Protein AF-I4C9H0-F1 (afdb_monomer_lite)

Secondary structure (DSSP, 8-state):
----PPPPHHHHHHHHHTT--HHHHHHHHT--HHHHHHHHHHHHHTTSS-HHHHHHH-HHHHHHHHHHHS--S--EEEEEEEEEEETTTTEEEEEEEEETTEEEEES----TT-EEEEEE-GGGTSSSPPEEEEEEEEEEEEE-SSS-EEEEEEEEEEE-HHHHHHHHHHHHHHHHHHHHTTS-SSTTHHHHHTT---TTHHHHTTSS--S------HHHHHHHHHHHHHHHHTTTT-

Organism: Desulfomonile tiedjei (strain ATCC 49306 / DSM 6799 / DCB-1) (NCBI:txid706587)

pLDDT: mean 83.96, std 19.9, range [36.16, 98.44]

Radius of gyration: 22.88 Å; chains: 1; bounding box: 61×40×61 Å

Foldseek 3Di:
DDDQDDDDLVVLLVCLVVLNEPVSSCVVRVDDPVRVVVSVVVCVVVVVDDLVSCCVRYPSSVVVVCVVVVCVWDKQADPDFFWKAFLVPRDIWTWGIDTLWKTKTKADDDDQQDWTWMWTPCCVVDVDHTFIFIWGWHDWDWDDDPDTIIITMTTTDDGDPVSSVVSVVVRVVSVVVVVPVPPDPDPPVVVCVVDDDDPVNVVVVVVPPPPDDDDDPVVVSVVVVVVVVVRVVVVVPD

Structure (mmCIF, N/CA/C/O backbone):
data_AF-I4C9H0-F1
#
_entry.id   AF-I4C9H0-F1
#
loop_
_atom_site.group_PDB
_atom_site.id
_atom_site.type_symbol
_atom_site.label_atom_id
_atom_site.label_alt_id
_atom_site.label_comp_id
_atom_site.label_asym_id
_atom_site.label_entity_id
_atom_site.label_seq_id
_atom_site.pdbx_PDB_ins_code
_atom_site.Cartn_x
_atom_site.Cartn_y
_atom_site.Cartn_z
_atom_site.occupancy
_atom_site.B_iso_or_equiv
_atom_site.auth_seq_id
_atom_site.auth_comp_id
_atom_site.auth_asym_id
_atom_site.auth_atom_id
_atom_site.pdbx_PDB_model_num
ATOM 1 N N . MET A 1 1 ? -1.393 23.046 25.437 1.00 49.72 1 MET A N 1
ATOM 2 C CA . MET A 1 1 ? -1.506 21.650 24.968 1.00 49.72 1 MET A CA 1
ATOM 3 C C . MET A 1 1 ? -2.791 21.105 25.547 1.00 49.72 1 MET A C 1
ATOM 5 O O . MET A 1 1 ? -2.855 20.965 26.761 1.00 49.72 1 MET A O 1
ATOM 9 N N . ASP A 1 2 ? -3.812 20.884 24.723 1.00 68.38 2 ASP A N 1
ATOM 10 C CA . ASP A 1 2 ? -5.099 20.384 25.213 1.00 68.38 2 ASP A CA 1
ATOM 11 C C . ASP A 1 2 ? -4.916 18.966 25.752 1.00 68.38 2 ASP A C 1
ATOM 13 O O . ASP A 1 2 ? -4.505 18.048 25.031 1.00 68.38 2 ASP A O 1
ATOM 17 N N . SER A 1 3 ? -5.158 18.796 27.049 1.00 75.38 3 SER A N 1
ATOM 18 C CA . SER A 1 3 ? -5.130 17.494 27.695 1.00 75.38 3 SER A CA 1
ATOM 19 C C . SER A 1 3 ? -6.248 16.644 27.096 1.00 75.38 3 SER A C 1
ATOM 21 O O . SER A 1 3 ? -7.435 16.930 27.241 1.00 75.38 3 SER A O 1
ATOM 23 N N . LYS A 1 4 ? -5.866 15.592 26.365 1.00 81.50 4 LYS A N 1
ATOM 24 C CA . LYS A 1 4 ? -6.823 14.623 25.825 1.00 81.50 4 LYS A CA 1
ATOM 25 C C . LYS A 1 4 ? -7.491 13.911 26.991 1.00 81.50 4 LYS A C 1
ATOM 27 O O . LYS A 1 4 ? -6.887 13.031 27.602 1.00 81.50 4 LYS A O 1
ATOM 32 N N . GLN A 1 5 ? -8.726 14.300 27.280 1.00 88.25 5 GLN A N 1
ATOM 33 C CA . GLN A 1 5 ? -9.542 13.638 28.285 1.00 88.25 5 GLN A CA 1
ATOM 34 C C . GLN A 1 5 ? -9.753 12.169 27.876 1.00 88.25 5 GLN A C 1
ATOM 36 O O . GLN A 1 5 ? -10.079 11.897 26.713 1.00 88.25 5 GLN A O 1
ATOM 41 N N . PRO A 1 6 ? -9.529 11.202 28.782 1.00 92.75 6 PRO A N 1
ATOM 42 C CA . PRO A 1 6 ? -9.792 9.802 28.493 1.00 92.75 6 PRO A CA 1
ATOM 43 C C . PRO A 1 6 ? -11.299 9.598 28.317 1.00 92.75 6 PRO A C 1
ATOM 45 O O . PRO A 1 6 ? -12.084 9.878 29.218 1.00 92.75 6 PRO A O 1
ATOM 48 N N . ILE A 1 7 ? -11.708 9.098 27.151 1.00 95.00 7 ILE A N 1
ATOM 49 C CA . ILE A 1 7 ? -13.115 8.804 26.867 1.00 95.00 7 ILE A CA 1
ATOM 50 C C . ILE A 1 7 ? -13.420 7.371 27.331 1.00 95.00 7 ILE A C 1
ATOM 52 O O . ILE A 1 7 ? -12.770 6.433 26.852 1.00 95.00 7 ILE A O 1
ATOM 56 N N . PRO A 1 8 ? -14.405 7.163 28.222 1.00 96.31 8 PRO A N 1
ATOM 57 C CA . PRO A 1 8 ? -14.815 5.827 28.639 1.00 96.31 8 PRO A CA 1
ATOM 58 C C . PRO A 1 8 ? -15.369 5.010 27.464 1.00 96.31 8 PRO A C 1
ATOM 60 O O . PRO A 1 8 ? -16.277 5.451 26.756 1.00 96.31 8 PRO A O 1
ATOM 63 N N . ALA A 1 9 ? -14.872 3.783 27.287 1.00 96.75 9 ALA A N 1
ATOM 64 C CA . ALA A 1 9 ? -15.258 2.909 26.174 1.00 96.75 9 ALA A CA 1
ATOM 65 C C . ALA A 1 9 ? -16.773 2.627 26.119 1.00 96.75 9 ALA A C 1
ATOM 67 O O . ALA A 1 9 ? -17.353 2.584 25.035 1.00 96.75 9 ALA A O 1
ATOM 68 N N . ASN A 1 10 ? -17.419 2.496 27.282 1.00 97.00 10 ASN A N 1
ATOM 69 C CA . ASN A 1 10 ? -18.850 2.198 27.388 1.00 97.00 10 ASN A CA 1
ATOM 70 C C . ASN A 1 10 ? -19.737 3.308 26.808 1.00 97.00 10 ASN A C 1
ATOM 72 O O . ASN A 1 10 ? -20.762 3.003 26.205 1.00 97.00 10 ASN A O 1
ATOM 76 N N . ILE A 1 11 ? -19.336 4.579 26.939 1.00 97.69 11 ILE A N 1
ATOM 77 C CA . ILE A 1 11 ? -20.106 5.714 26.407 1.00 97.69 11 ILE A CA 1
ATOM 78 C C . ILE A 1 11 ? -20.098 5.674 24.877 1.00 97.69 11 ILE A C 1
ATOM 80 O O . ILE A 1 11 ? -21.138 5.798 24.236 1.00 97.69 11 ILE A O 1
ATOM 84 N N . VAL A 1 12 ? -18.929 5.427 24.288 1.00 97.50 12 VAL A N 1
ATOM 85 C CA . VAL A 1 12 ? -18.778 5.322 22.830 1.00 97.50 12 VAL A CA 1
ATOM 86 C C . VAL A 1 12 ? -19.540 4.108 22.305 1.00 97.50 12 VAL A C 1
ATOM 88 O O . VAL A 1 12 ? -20.215 4.199 21.285 1.00 97.50 12 VAL A O 1
ATOM 91 N N . LEU A 1 13 ? -19.466 2.975 23.006 1.00 97.88 13 LEU A N 1
ATOM 92 C CA . LEU A 1 13 ? -20.191 1.767 22.622 1.00 97.88 13 LEU A CA 1
ATOM 93 C C . LEU A 1 13 ? -21.708 1.984 22.649 1.00 97.88 13 LEU A C 1
ATOM 95 O O . LEU A 1 13 ? -22.400 1.564 21.723 1.00 97.88 13 LEU A O 1
ATOM 99 N N . HIS A 1 14 ? -22.211 2.666 23.680 1.00 98.25 14 HIS A N 1
ATOM 100 C CA . HIS A 1 14 ? -23.612 3.062 23.760 1.00 98.25 14 HIS A CA 1
ATOM 101 C C . HIS A 1 14 ? -24.007 3.950 22.574 1.00 98.25 14 HIS A C 1
ATOM 103 O O . HIS A 1 14 ? -25.019 3.686 21.934 1.00 98.25 14 HIS A O 1
ATOM 109 N N . ASP A 1 15 ? -23.187 4.945 22.230 1.00 98.31 15 ASP A N 1
ATOM 110 C CA . ASP A 1 15 ? -23.438 5.829 21.087 1.00 98.31 15 ASP A CA 1
ATOM 111 C C . ASP A 1 15 ? -23.455 5.075 19.743 1.00 98.31 15 ASP A C 1
ATOM 113 O O . ASP A 1 15 ? -24.323 5.309 18.907 1.00 98.31 15 ASP A O 1
ATOM 117 N N . ILE A 1 16 ? -22.552 4.111 19.537 1.00 97.81 16 ILE A N 1
ATOM 118 C CA . ILE A 1 16 ? -22.563 3.263 18.331 1.00 97.81 16 ILE A CA 1
ATOM 119 C C . ILE A 1 16 ? -23.855 2.432 18.270 1.00 97.81 16 ILE A C 1
ATOM 121 O O . ILE A 1 16 ? -24.495 2.331 17.218 1.00 97.81 16 ILE A O 1
ATOM 125 N N . ARG A 1 17 ? -24.256 1.832 19.398 1.00 98.12 17 ARG A N 1
ATOM 126 C CA . ARG A 1 17 ? -25.434 0.953 19.481 1.00 98.12 17 ARG A CA 1
ATOM 127 C C . ARG A 1 17 ? -26.755 1.707 19.387 1.00 98.12 17 ARG A C 1
ATOM 129 O O . ARG A 1 17 ? -27.703 1.164 18.822 1.00 98.12 17 ARG A O 1
ATOM 136 N N . SER A 1 18 ? -26.799 2.955 19.848 1.00 97.75 18 SER A N 1
ATOM 137 C CA . SER A 1 18 ? -27.946 3.851 19.667 1.00 97.75 18 SER A CA 1
ATOM 138 C C . SER A 1 18 ? -28.092 4.361 18.227 1.00 97.75 18 SER A C 1
ATOM 140 O O . SER A 1 18 ? -29.091 4.995 17.902 1.00 97.75 18 SER A O 1
ATOM 142 N N . GLY A 1 19 ? -27.139 4.042 17.341 1.00 97.38 19 GLY A N 1
ATOM 143 C CA . GLY A 1 19 ? -27.182 4.401 15.925 1.00 97.38 19 GLY A CA 1
ATOM 144 C C . GLY A 1 19 ? -26.514 5.734 15.599 1.00 97.38 19 GLY A C 1
ATOM 145 O O . GLY A 1 19 ? -26.699 6.240 14.492 1.00 97.38 19 GLY A O 1
ATOM 146 N N . LEU A 1 20 ? -25.724 6.303 16.516 1.00 98.00 20 LEU A N 1
ATOM 147 C CA . LEU A 1 20 ? -24.956 7.508 16.229 1.00 98.00 20 LEU A CA 1
ATOM 148 C C . LEU A 1 20 ? -23.888 7.197 15.168 1.00 98.00 20 LEU A C 1
ATOM 150 O O . LEU A 1 20 ? -22.993 6.382 15.383 1.00 98.00 20 LEU A O 1
ATOM 154 N N . GLY A 1 21 ? -23.988 7.845 14.006 1.00 97.62 21 GLY A N 1
ATOM 155 C CA . GLY A 1 21 ? -23.033 7.661 12.912 1.00 97.62 21 GLY A CA 1
ATOM 156 C C . GLY A 1 21 ? -21.637 8.214 13.224 1.00 97.62 21 GLY A C 1
ATOM 157 O O . GLY A 1 21 ? -21.455 9.006 14.149 1.00 97.62 21 GLY A O 1
ATOM 158 N N . ASP A 1 22 ? -20.652 7.852 12.395 1.00 98.25 22 ASP A N 1
ATOM 159 C CA . ASP A 1 22 ? -19.233 8.210 12.570 1.00 98.25 22 ASP A CA 1
ATOM 160 C C . ASP A 1 22 ? -19.010 9.713 12.830 1.00 98.25 22 ASP A C 1
ATOM 162 O O . ASP A 1 22 ? -18.322 10.089 13.779 1.00 98.25 22 ASP A O 1
ATOM 166 N N . ASN A 1 23 ? -19.644 10.578 12.027 1.00 97.75 23 ASN A N 1
ATOM 167 C CA . ASN A 1 23 ? -19.544 12.035 12.169 1.00 97.75 23 ASN A CA 1
ATOM 168 C C . ASN A 1 23 ? -20.142 12.530 13.495 1.00 97.75 23 ASN A C 1
ATOM 170 O O . ASN A 1 23 ? -19.601 13.448 14.106 1.00 97.75 23 ASN A O 1
ATOM 174 N N . GLY A 1 24 ? -21.231 11.907 13.956 1.00 97.81 24 GLY A N 1
ATOM 175 C CA . GLY A 1 24 ? -21.870 12.234 15.230 1.00 97.81 24 GLY A CA 1
ATOM 176 C C . GLY A 1 24 ? -20.994 11.845 16.418 1.00 97.81 24 GLY A C 1
ATOM 177 O O . GLY A 1 24 ? -20.813 12.644 17.332 1.00 97.81 24 GLY A O 1
ATOM 178 N N . ILE A 1 25 ? -20.375 10.661 16.368 1.00 98.06 25 ILE A N 1
ATOM 179 C CA . ILE A 1 25 ? -19.403 10.216 17.378 1.00 98.06 25 ILE A CA 1
ATOM 180 C C . ILE A 1 25 ? -18.188 11.154 17.387 1.00 98.06 25 ILE A C 1
ATOM 182 O O . ILE A 1 25 ? -17.738 11.566 18.455 1.00 98.06 25 ILE A O 1
ATOM 186 N N . MET A 1 26 ? -17.671 11.529 16.213 1.00 97.44 26 MET A N 1
ATOM 187 C CA . MET A 1 26 ? -16.549 12.465 16.100 1.00 97.44 26 MET A CA 1
ATOM 188 C C . MET A 1 26 ? -16.868 13.832 16.700 1.00 97.44 26 MET A C 1
ATOM 190 O O . MET A 1 26 ? -16.087 14.327 17.508 1.00 97.44 26 MET A O 1
ATOM 194 N N . ALA A 1 27 ? -18.013 14.414 16.345 1.00 97.44 27 ALA A N 1
ATOM 195 C CA . ALA A 1 27 ? -18.433 15.713 16.855 1.00 97.44 27 ALA A CA 1
ATOM 196 C C . ALA A 1 27 ? -18.672 15.681 18.372 1.00 97.44 27 ALA A C 1
ATOM 198 O O . ALA A 1 27 ? -18.150 16.529 19.090 1.00 97.44 27 ALA A O 1
ATOM 199 N N . LYS A 1 28 ? -19.397 14.670 18.873 1.00 97.31 28 LYS A N 1
ATOM 200 C CA . LYS A 1 28 ? -19.748 14.540 20.296 1.00 97.31 28 LYS A CA 1
ATOM 201 C C . LYS A 1 28 ? -18.526 14.361 21.198 1.00 97.31 28 LYS A C 1
ATOM 203 O O . LYS A 1 28 ? -18.497 14.898 22.298 1.00 97.31 28 LYS A O 1
ATOM 208 N N . HIS A 1 29 ? -17.525 13.612 20.735 1.00 96.38 29 HIS A N 1
ATOM 209 C CA . HIS A 1 29 ? -16.340 13.262 21.527 1.00 96.38 29 HIS A CA 1
ATOM 210 C C . HIS A 1 29 ? -15.079 14.046 21.135 1.00 96.38 29 HIS A C 1
ATOM 212 O O . HIS A 1 29 ? -13.991 13.731 21.616 1.00 96.38 29 HIS A O 1
ATOM 218 N N . GLY A 1 30 ? -15.187 15.031 20.236 1.00 95.19 30 GLY A N 1
ATOM 219 C CA . GLY A 1 30 ? -14.041 15.812 19.751 1.00 95.19 30 GLY A CA 1
ATOM 220 C C . GLY A 1 30 ? -12.970 14.960 19.057 1.00 95.19 30 GLY A C 1
ATOM 221 O O . GLY A 1 30 ? -11.773 15.234 19.167 1.00 95.19 30 GLY A O 1
ATOM 222 N N . LEU A 1 31 ? -13.372 13.882 18.376 1.00 96.25 31 LEU A N 1
ATOM 223 C CA . LEU A 1 31 ? -12.445 12.940 17.754 1.00 96.25 31 LEU A CA 1
ATOM 224 C C . LEU A 1 31 ? -12.147 13.326 16.309 1.00 96.25 31 LEU A C 1
ATOM 226 O O . LEU A 1 31 ? -13.036 13.554 15.497 1.00 96.25 31 LEU A O 1
ATOM 230 N N . SER A 1 32 ? -10.869 13.259 15.949 1.00 95.44 32 SER A N 1
ATOM 231 C CA . SER A 1 32 ? -10.462 13.141 14.549 1.00 95.44 32 SER A CA 1
ATO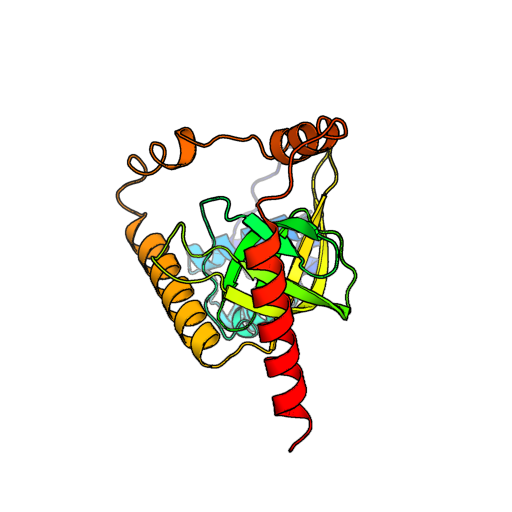M 232 C C . SER A 1 32 ? -10.842 11.765 13.981 1.00 95.44 32 SER A C 1
ATOM 234 O O . SER A 1 32 ? -10.959 10.782 14.720 1.00 95.44 32 SER A O 1
ATOM 236 N N . GLN A 1 33 ? -10.905 11.651 12.653 1.00 96.06 33 GLN A N 1
ATOM 237 C CA . GLN A 1 33 ? -11.130 10.368 11.978 1.00 96.06 33 GLN A CA 1
ATOM 238 C C . GLN A 1 33 ? -10.095 9.305 12.396 1.00 96.06 33 GLN A C 1
ATOM 240 O O . GLN A 1 33 ? -10.447 8.168 12.699 1.00 96.06 33 GLN A O 1
ATOM 245 N N . LYS A 1 34 ? -8.807 9.676 12.479 1.00 93.88 34 LYS A N 1
ATOM 246 C CA . LYS A 1 34 ? -7.727 8.751 12.875 1.00 93.88 34 LYS A CA 1
ATOM 247 C C . LYS A 1 34 ? -7.887 8.254 14.315 1.00 93.88 34 LYS A C 1
ATOM 249 O O . LYS A 1 34 ? -7.643 7.079 14.593 1.00 93.88 34 LYS A O 1
ATOM 254 N N . SER A 1 35 ? -8.288 9.134 15.236 1.00 94.75 35 SER A N 1
ATOM 255 C CA . SER A 1 35 ? -8.560 8.738 16.624 1.00 94.75 35 SER A CA 1
ATOM 256 C C . SER A 1 35 ? -9.791 7.844 16.733 1.00 94.75 35 SER A C 1
ATOM 258 O O . SER A 1 35 ? -9.744 6.892 17.506 1.00 94.75 35 SER A O 1
ATOM 260 N N . LEU A 1 36 ? -10.836 8.078 15.929 1.00 96.88 36 LEU A N 1
ATOM 261 C CA . LEU A 1 36 ? -12.003 7.193 15.874 1.00 96.88 36 LEU A CA 1
ATOM 262 C C . LEU A 1 36 ? -11.627 5.797 15.348 1.00 96.88 36 LEU A C 1
ATOM 264 O O . LEU A 1 36 ? -11.989 4.793 15.953 1.00 96.88 36 LEU A O 1
ATOM 268 N N . GLU A 1 37 ? -10.813 5.705 14.292 1.00 96.00 37 GLU A N 1
ATOM 269 C CA . GLU A 1 37 ? -10.318 4.409 13.805 1.00 96.00 37 GLU A CA 1
ATOM 270 C C . GLU A 1 37 ? -9.492 3.654 14.856 1.00 96.00 37 GLU A C 1
ATOM 272 O O . GLU A 1 37 ? -9.603 2.434 14.981 1.00 96.00 37 GLU A O 1
ATOM 277 N N . THR A 1 38 ? -8.659 4.376 15.609 1.00 95.06 38 THR A N 1
ATOM 278 C CA . THR A 1 38 ? -7.853 3.797 16.695 1.00 95.06 38 THR A CA 1
ATOM 279 C C . THR A 1 38 ? -8.752 3.312 17.833 1.00 95.06 38 THR A C 1
ATOM 281 O O . THR A 1 38 ? -8.524 2.251 18.408 1.00 95.06 38 THR A O 1
ATOM 284 N N . LEU A 1 39 ? -9.800 4.072 18.150 1.00 96.38 39 LEU A N 1
ATOM 285 C CA . LEU A 1 39 ? -10.796 3.708 19.149 1.00 96.38 39 LEU A CA 1
ATOM 286 C C . LEU A 1 39 ? -11.551 2.434 18.750 1.00 96.38 39 LEU A C 1
ATOM 288 O O . LEU A 1 39 ? -11.651 1.519 19.560 1.00 96.38 39 LEU A O 1
ATOM 292 N N . PHE A 1 40 ? -11.982 2.314 17.492 1.00 97.25 40 PHE A N 1
ATOM 293 C CA . PHE A 1 40 ? -12.583 1.085 16.966 1.00 97.25 40 PHE A CA 1
ATOM 294 C C . PHE A 1 40 ? -11.669 -0.133 17.116 1.00 97.25 40 PHE A C 1
ATOM 296 O O . PHE A 1 40 ? -12.119 -1.191 17.549 1.00 97.25 40 PHE A O 1
ATOM 303 N N . GLN A 1 41 ? -10.376 0.012 16.816 1.00 95.75 41 GLN A N 1
ATOM 304 C CA . GLN A 1 41 ? -9.402 -1.066 17.013 1.00 95.75 41 GLN A CA 1
ATOM 305 C C . GLN A 1 41 ? -9.300 -1.486 18.483 1.00 95.75 41 GLN A C 1
ATOM 307 O O . GLN A 1 41 ? -9.247 -2.680 18.768 1.00 95.75 41 GLN A O 1
ATOM 312 N N . LYS A 1 42 ? -9.321 -0.526 19.416 1.00 96.50 42 LYS A N 1
ATOM 313 C CA . LYS A 1 42 ? -9.315 -0.816 20.856 1.00 96.50 42 LYS A CA 1
ATOM 314 C C . LYS A 1 42 ? -10.584 -1.546 21.303 1.00 96.50 42 LYS A C 1
ATOM 316 O O . LYS A 1 42 ? -10.481 -2.500 22.066 1.00 96.50 42 LYS A O 1
ATOM 321 N N . LEU A 1 43 ? -11.757 -1.144 20.807 1.00 97.50 43 LEU A N 1
ATOM 322 C CA . LEU A 1 43 ? -13.027 -1.813 21.118 1.00 97.50 43 LEU A CA 1
ATOM 323 C C . LEU A 1 43 ? -13.055 -3.263 20.607 1.00 97.50 43 LEU A C 1
ATOM 325 O O . LEU A 1 43 ? -13.493 -4.152 21.334 1.00 97.50 43 LEU A O 1
ATOM 329 N N . LEU A 1 44 ? -12.548 -3.507 19.392 1.00 96.75 44 LEU A N 1
ATOM 330 C CA . LEU A 1 44 ? -12.409 -4.853 18.823 1.00 96.75 44 LEU A CA 1
ATOM 331 C C . LEU A 1 44 ? -11.420 -5.708 19.627 1.00 96.75 44 LEU A C 1
ATOM 333 O O . LEU A 1 44 ? -11.720 -6.854 19.950 1.00 96.75 44 LEU A O 1
ATOM 337 N N . ALA A 1 45 ? -10.262 -5.147 19.993 1.00 95.50 45 ALA A N 1
ATOM 338 C CA . ALA A 1 45 ? -9.251 -5.844 20.791 1.00 95.50 45 ALA A CA 1
ATOM 339 C C . ALA A 1 45 ? -9.779 -6.237 22.182 1.00 95.50 45 ALA A C 1
ATOM 341 O O . ALA A 1 45 ? -9.497 -7.333 22.662 1.00 95.50 45 ALA A O 1
ATOM 342 N N . ALA A 1 46 ? -10.593 -5.374 22.795 1.00 96.88 46 ALA A N 1
ATOM 343 C CA . ALA A 1 46 ? -11.281 -5.643 24.055 1.00 96.88 46 ALA A CA 1
ATOM 344 C C . ALA A 1 46 ? -12.536 -6.528 23.900 1.00 96.88 46 ALA A C 1
ATOM 346 O O . ALA A 1 46 ? -13.214 -6.791 24.889 1.00 96.88 46 ALA A O 1
ATOM 347 N N . LYS A 1 47 ? -12.866 -6.970 22.675 1.00 97.69 47 LYS A N 1
ATOM 348 C CA . LYS A 1 47 ? -14.065 -7.760 22.340 1.00 97.69 47 LYS A CA 1
ATOM 349 C C . LYS A 1 47 ? -15.386 -7.119 22.801 1.00 97.69 47 LYS A C 1
ATOM 351 O O . LYS A 1 47 ? -16.368 -7.819 23.023 1.00 97.69 47 LYS A O 1
ATOM 356 N N . LEU A 1 48 ? -15.427 -5.790 22.927 1.00 97.94 48 LEU A N 1
ATOM 357 C CA . LEU A 1 48 ? -16.633 -5.042 23.320 1.00 97.94 48 LEU A CA 1
ATOM 358 C C . LEU A 1 48 ? -17.618 -4.868 22.156 1.00 97.94 48 LEU A C 1
ATOM 360 O O . LEU A 1 48 ? -18.817 -4.681 22.369 1.00 97.94 48 LEU A O 1
ATOM 364 N N . ILE A 1 49 ? -17.096 -4.926 20.932 1.00 98.12 49 ILE A N 1
ATOM 365 C CA . ILE A 1 49 ? -17.838 -4.878 19.675 1.00 98.12 49 ILE A CA 1
ATOM 366 C C . ILE A 1 49 ? -17.271 -5.935 18.727 1.00 98.12 49 ILE A C 1
ATOM 368 O O . ILE A 1 49 ? -16.074 -6.227 18.769 1.00 98.12 49 ILE A O 1
ATOM 372 N N . THR A 1 50 ? -18.112 -6.514 17.873 1.00 97.75 50 THR A N 1
ATOM 373 C CA . THR A 1 50 ? -17.669 -7.472 16.851 1.00 97.75 50 THR A CA 1
ATOM 374 C C . THR A 1 50 ? -17.323 -6.764 15.540 1.00 97.75 50 THR A C 1
ATOM 376 O O . THR A 1 50 ? -17.777 -5.649 15.270 1.00 97.75 50 THR A O 1
ATOM 379 N N . HIS A 1 51 ? -16.533 -7.427 14.688 1.00 96.62 51 HIS A N 1
ATOM 380 C CA . HIS A 1 51 ? -16.246 -6.941 13.334 1.00 96.62 51 HIS A CA 1
ATOM 381 C C . HIS A 1 51 ? -17.530 -6.716 12.525 1.00 96.62 51 HIS A C 1
ATOM 383 O O . HIS A 1 51 ? -17.646 -5.713 11.828 1.00 96.62 51 HIS A O 1
ATOM 389 N N . GLU A 1 52 ? -18.494 -7.629 12.640 1.00 96.94 52 GLU A N 1
ATOM 390 C CA . GLU A 1 52 ? -19.753 -7.589 11.898 1.00 96.94 52 GLU A CA 1
ATOM 391 C C . GLU A 1 52 ? -20.664 -6.439 12.351 1.00 96.94 52 GLU A C 1
ATOM 393 O O . GLU A 1 52 ? -21.213 -5.715 11.517 1.00 96.94 52 GLU A O 1
ATOM 398 N N . GLU A 1 53 ? -20.799 -6.235 13.666 1.00 97.50 53 GLU A N 1
ATOM 399 C CA . GLU A 1 53 ? -21.564 -5.120 14.236 1.00 97.50 53 GLU A CA 1
ATOM 400 C C . GLU A 1 53 ? -20.979 -3.785 13.765 1.00 97.50 53 GLU A C 1
ATOM 402 O O . GLU A 1 53 ? -21.697 -2.932 13.240 1.00 97.50 53 GLU A O 1
ATOM 407 N N . LEU A 1 54 ? -19.658 -3.628 13.871 1.00 97.12 54 LEU A N 1
ATOM 408 C CA . LEU A 1 54 ? -18.990 -2.397 13.474 1.00 97.12 54 LEU A CA 1
ATOM 409 C C . LEU A 1 54 ? -19.024 -2.171 11.952 1.00 97.12 54 LEU A C 1
ATOM 411 O O . LEU A 1 54 ? -19.209 -1.037 11.513 1.00 97.12 54 LEU A O 1
ATOM 415 N N . TYR A 1 55 ? -18.910 -3.230 11.144 1.00 96.56 55 TYR A N 1
ATOM 416 C CA . TYR A 1 55 ? -19.040 -3.164 9.683 1.00 96.56 55 TYR A CA 1
ATOM 417 C C . TYR A 1 55 ? -20.422 -2.672 9.245 1.00 96.56 55 TYR A C 1
ATOM 419 O O . TYR A 1 55 ? -20.525 -1.872 8.316 1.00 96.56 55 TYR A O 1
ATOM 427 N N . ARG A 1 56 ? -21.488 -3.098 9.934 1.00 97.12 56 ARG A N 1
ATOM 428 C CA . ARG A 1 56 ? -22.856 -2.636 9.655 1.00 97.12 56 ARG A CA 1
ATOM 429 C C . ARG A 1 56 ? -23.105 -1.189 10.087 1.00 97.12 56 ARG A C 1
ATOM 431 O O . ARG A 1 56 ? -23.911 -0.510 9.461 1.00 97.12 56 ARG A O 1
ATOM 438 N N . ARG A 1 57 ? -22.448 -0.723 11.154 1.00 96.56 57 ARG A N 1
ATOM 439 C CA . ARG A 1 57 ? -22.746 0.569 11.802 1.00 96.56 57 ARG A CA 1
ATOM 440 C C . ARG A 1 57 ? -21.850 1.723 11.352 1.00 96.56 57 ARG A C 1
ATOM 442 O O . ARG A 1 57 ? -22.301 2.862 11.339 1.00 96.56 57 ARG A O 1
ATOM 449 N N . SER A 1 58 ? -20.596 1.447 11.000 1.00 97.06 58 SER A N 1
ATOM 450 C CA . SER A 1 58 ? -19.600 2.475 10.683 1.00 97.06 58 SER A CA 1
ATOM 451 C C . SER A 1 58 ? -19.214 2.447 9.207 1.00 97.06 58 SER A C 1
ATOM 453 O O . SER A 1 58 ? -18.622 1.489 8.707 1.00 97.06 58 SER A O 1
ATOM 455 N N . SER A 1 59 ? -19.488 3.552 8.516 1.00 95.44 59 SER A N 1
ATOM 456 C CA . SER A 1 59 ? -19.118 3.757 7.113 1.00 95.44 59 SER A CA 1
ATOM 457 C C . SER A 1 59 ? -17.600 3.817 6.924 1.00 95.44 59 SER A C 1
ATOM 459 O O . SER A 1 59 ? -17.061 3.270 5.957 1.00 95.44 59 SER A O 1
ATOM 461 N N . LEU A 1 60 ? -16.892 4.430 7.878 1.00 94.69 60 LEU A N 1
ATOM 462 C CA . LEU A 1 60 ? -15.436 4.507 7.893 1.00 94.69 60 LEU A CA 1
ATOM 463 C C . LEU A 1 60 ? -14.822 3.121 8.059 1.00 94.69 60 LEU A C 1
ATOM 465 O O . LEU A 1 60 ? -13.899 2.755 7.324 1.00 94.69 60 LEU A O 1
ATOM 469 N N . TYR A 1 61 ? -15.350 2.342 9.005 1.00 95.62 61 TYR A N 1
ATOM 470 C CA . TYR A 1 61 ? -14.881 0.988 9.242 1.00 95.62 61 TYR A CA 1
ATOM 471 C C . TYR A 1 61 ? -15.172 0.077 8.052 1.00 95.62 61 TYR A C 1
ATOM 473 O O . TYR A 1 61 ? -14.269 -0.621 7.593 1.00 95.62 61 TYR A O 1
ATOM 481 N N . LYS A 1 62 ? -16.386 0.151 7.492 1.00 95.12 62 LYS A N 1
ATOM 482 C CA . LYS A 1 62 ? -16.764 -0.553 6.265 1.00 95.12 62 LYS A CA 1
ATOM 483 C C . LYS A 1 62 ? -15.807 -0.231 5.125 1.00 95.12 62 LYS A C 1
ATOM 485 O O . LYS A 1 62 ? -15.171 -1.135 4.609 1.00 95.12 62 LYS A O 1
ATOM 490 N N . LYS A 1 63 ? -15.573 1.048 4.818 1.00 92.06 63 LYS A N 1
ATOM 491 C CA . LYS A 1 63 ? -14.623 1.469 3.772 1.00 92.06 63 LYS A CA 1
ATOM 492 C C . LYS A 1 63 ? -13.206 0.945 4.019 1.00 92.06 63 LYS A C 1
ATOM 494 O O . LYS A 1 63 ? -12.489 0.621 3.073 1.00 92.06 63 LYS A O 1
ATOM 499 N N . LYS A 1 64 ? -12.771 0.878 5.279 1.00 90.94 64 LYS A N 1
ATOM 500 C CA . LYS A 1 64 ? -11.475 0.300 5.657 1.00 90.94 64 LYS A CA 1
ATOM 501 C C . LYS A 1 64 ? -11.447 -1.211 5.442 1.00 90.94 64 LYS A C 1
ATOM 503 O O . LYS A 1 64 ? -10.471 -1.700 4.884 1.00 90.94 64 LYS A O 1
ATOM 508 N N . MET A 1 65 ? -12.491 -1.932 5.842 1.00 90.62 65 MET A N 1
ATOM 509 C CA . MET A 1 65 ? -12.603 -3.374 5.619 1.00 90.62 65 MET A CA 1
ATOM 510 C C . MET A 1 65 ? -12.747 -3.697 4.142 1.00 90.62 65 MET A C 1
ATOM 512 O O . MET A 1 65 ? -12.006 -4.535 3.660 1.00 90.62 65 MET A O 1
ATOM 516 N N . ASP A 1 66 ? -13.563 -2.970 3.389 1.00 87.50 66 ASP A N 1
ATOM 517 C CA . ASP A 1 66 ? -13.696 -3.127 1.943 1.00 87.50 66 ASP A CA 1
ATOM 518 C C . ASP A 1 66 ? -12.352 -2.909 1.252 1.00 87.50 66 ASP A C 1
ATOM 520 O O . ASP A 1 66 ? -12.038 -3.610 0.305 1.00 87.50 66 ASP A O 1
ATOM 524 N N . ARG A 1 67 ? -11.489 -2.015 1.752 1.00 83.94 67 ARG A N 1
ATOM 525 C CA . ARG A 1 67 ? -10.106 -1.861 1.257 1.00 83.94 67 ARG A CA 1
ATOM 526 C C . ARG A 1 67 ? -9.186 -3.020 1.622 1.00 83.94 67 ARG A C 1
ATOM 528 O O . ARG A 1 67 ? -8.203 -3.233 0.923 1.00 83.94 67 ARG A O 1
ATOM 535 N N . ILE A 1 68 ? -9.440 -3.707 2.729 1.00 81.62 68 ILE A N 1
ATOM 536 C CA . ILE A 1 68 ? -8.672 -4.886 3.142 1.00 81.62 68 ILE A CA 1
ATOM 537 C C . ILE A 1 68 ? -9.161 -6.111 2.371 1.00 81.62 68 ILE A C 1
ATOM 539 O O . ILE A 1 68 ? -8.343 -6.838 1.832 1.00 81.62 68 ILE A O 1
ATOM 543 N N . VAL A 1 69 ? -10.473 -6.292 2.249 1.00 81.19 69 VAL A N 1
ATOM 544 C CA . VAL A 1 69 ? -11.120 -7.397 1.536 1.00 81.19 69 VAL A CA 1
ATOM 545 C C . VAL A 1 69 ? -10.937 -7.264 0.025 1.00 81.19 69 VAL A C 1
ATOM 547 O O . VAL A 1 69 ? -10.631 -8.247 -0.638 1.00 81.19 69 VAL A O 1
ATOM 550 N N . SER A 1 70 ? -11.037 -6.052 -0.536 1.00 76.44 70 SER A N 1
ATOM 551 C CA . SER A 1 70 ? -10.751 -5.830 -1.966 1.00 76.44 70 SER A CA 1
ATOM 552 C C . SER A 1 70 ? -9.284 -6.074 -2.319 1.00 76.44 70 SER A C 1
ATOM 554 O O . SER A 1 70 ? -8.963 -6.279 -3.489 1.00 76.44 70 SER A O 1
ATOM 556 N N . ARG A 1 71 ? -8.381 -6.130 -1.329 1.00 77.62 71 ARG A N 1
ATOM 557 C CA . ARG A 1 71 ? -7.057 -6.726 -1.524 1.00 77.62 71 ARG A CA 1
ATOM 558 C C . ARG A 1 71 ? -7.210 -8.241 -1.457 1.00 77.62 71 ARG A C 1
ATOM 560 O O . ARG A 1 71 ? -6.895 -8.869 -0.457 1.00 77.62 71 ARG A O 1
ATOM 567 N N . SER A 1 72 ? -7.653 -8.821 -2.566 1.00 75.88 72 SER A N 1
ATOM 568 C CA . SER A 1 72 ? -7.770 -10.273 -2.741 1.00 75.88 72 SER A CA 1
ATOM 569 C C . SER A 1 72 ? -6.430 -11.015 -2.663 1.00 75.88 72 SER A C 1
ATOM 571 O O . SER A 1 72 ? -6.418 -12.237 -2.572 1.00 75.88 72 SER A O 1
ATOM 573 N N . HIS A 1 73 ? -5.305 -10.294 -2.691 1.00 83.06 73 HIS A N 1
ATOM 574 C CA . HIS A 1 73 ? -3.965 -10.869 -2.699 1.00 83.06 73 HIS A CA 1
ATOM 575 C C . HIS A 1 73 ? -3.165 -10.381 -1.493 1.00 83.06 73 HIS A C 1
ATOM 577 O O . HIS A 1 73 ? -3.114 -9.179 -1.203 1.00 83.06 73 HIS A O 1
ATOM 583 N N . LEU A 1 74 ? -2.511 -11.327 -0.817 1.00 88.25 74 LEU A N 1
ATOM 584 C CA . LEU A 1 74 ? -1.565 -11.036 0.252 1.00 88.25 74 LEU A CA 1
ATOM 585 C C . LEU A 1 74 ? -0.418 -10.185 -0.303 1.00 88.25 74 LEU A C 1
ATOM 587 O O . LEU A 1 74 ? 0.146 -10.478 -1.358 1.00 88.25 74 LEU A O 1
ATOM 591 N N . ARG A 1 75 ? -0.098 -9.105 0.410 1.00 93.19 75 ARG A N 1
ATOM 592 C CA . ARG A 1 75 ? 1.037 -8.235 0.100 1.00 93.19 75 ARG A CA 1
ATOM 593 C C . ARG A 1 75 ? 2.165 -8.533 1.063 1.00 93.19 75 ARG A C 1
ATOM 595 O O . ARG A 1 75 ? 1.962 -8.506 2.276 1.00 93.19 75 ARG A O 1
ATOM 602 N N . ALA A 1 76 ? 3.345 -8.760 0.514 1.00 94.44 76 ALA A N 1
ATOM 603 C CA . ALA A 1 76 ? 4.565 -8.804 1.284 1.00 94.44 76 ALA A CA 1
ATOM 604 C C . ALA A 1 76 ? 5.071 -7.372 1.497 1.00 94.44 76 ALA A C 1
ATOM 606 O O . ALA A 1 76 ? 5.476 -6.701 0.548 1.00 94.44 76 ALA A O 1
ATOM 607 N N . GLU A 1 77 ? 5.017 -6.893 2.740 1.00 93.56 77 GLU A N 1
ATOM 608 C CA . GLU A 1 77 ? 5.684 -5.649 3.136 1.00 93.56 77 GLU A CA 1
ATOM 609 C C . GLU A 1 77 ? 7.191 -5.907 3.209 1.00 93.56 77 GLU A C 1
ATOM 611 O O . GLU A 1 77 ? 7.644 -6.854 3.858 1.00 93.56 77 GLU A O 1
ATOM 616 N N . ILE A 1 78 ? 7.974 -5.076 2.528 1.00 92.25 78 ILE A N 1
ATOM 617 C CA . ILE A 1 78 ? 9.409 -5.297 2.384 1.00 92.25 78 ILE A CA 1
ATOM 618 C C . ILE A 1 78 ? 10.117 -4.456 3.446 1.00 92.25 78 ILE A C 1
ATOM 620 O O . ILE A 1 78 ? 10.115 -3.227 3.400 1.00 92.25 78 ILE A O 1
ATOM 624 N N . GLY A 1 79 ? 10.713 -5.131 4.431 1.00 86.75 79 GLY A N 1
ATOM 625 C CA . GLY A 1 79 ? 11.473 -4.478 5.504 1.00 86.75 79 GLY A CA 1
ATOM 626 C C . GLY A 1 79 ? 12.830 -3.919 5.061 1.00 86.75 79 GLY A C 1
ATOM 627 O O . GLY A 1 79 ? 13.434 -3.144 5.796 1.00 86.75 79 GLY A O 1
ATOM 628 N N . VAL A 1 80 ? 13.295 -4.299 3.869 1.00 87.25 80 VAL A N 1
ATOM 629 C CA . VAL A 1 80 ? 14.545 -3.845 3.247 1.00 87.25 80 VAL A CA 1
ATOM 630 C C . VAL A 1 80 ? 14.253 -3.008 2.003 1.00 87.25 80 VAL A C 1
ATOM 632 O O . VAL A 1 80 ? 13.233 -3.180 1.340 1.00 87.25 80 VAL A O 1
ATOM 635 N N . SER A 1 81 ? 15.143 -2.083 1.666 1.00 88.12 81 SER A N 1
ATOM 636 C CA . SER A 1 81 ? 15.004 -1.271 0.456 1.00 88.12 81 SER A CA 1
ATOM 637 C C . SER A 1 81 ? 15.385 -2.100 -0.771 1.00 88.12 81 SER A C 1
ATOM 639 O O . SER A 1 81 ? 16.565 -2.348 -0.991 1.00 88.12 81 SER A O 1
ATOM 641 N N . ILE A 1 82 ? 14.405 -2.524 -1.574 1.00 94.94 82 ILE A N 1
ATOM 642 C CA . ILE A 1 82 ? 14.672 -3.152 -2.877 1.00 94.94 82 ILE A CA 1
ATOM 643 C C . ILE A 1 82 ? 14.570 -2.065 -3.955 1.00 94.94 82 ILE A C 1
ATOM 645 O O . ILE A 1 82 ? 13.491 -1.476 -4.097 1.00 94.94 82 ILE A O 1
ATOM 649 N N . PRO A 1 83 ? 15.651 -1.766 -4.697 1.00 97.06 83 PRO A N 1
ATOM 650 C CA . PRO A 1 83 ? 15.592 -0.827 -5.802 1.00 97.06 83 PRO A CA 1
ATOM 651 C C . PRO A 1 83 ? 14.693 -1.380 -6.908 1.00 97.06 83 PRO A C 1
ATOM 653 O O . PRO A 1 83 ? 14.619 -2.586 -7.128 1.00 97.06 83 PRO A O 1
ATOM 656 N N . ILE A 1 84 ? 13.995 -0.491 -7.599 1.00 98.00 84 ILE A N 1
ATOM 657 C CA . ILE A 1 84 ? 13.177 -0.812 -8.766 1.00 98.00 84 ILE A CA 1
ATOM 658 C C . ILE A 1 84 ? 13.439 0.237 -9.835 1.00 98.00 84 ILE A C 1
ATOM 660 O O . ILE A 1 84 ? 13.491 1.428 -9.529 1.00 98.00 84 ILE A O 1
ATOM 664 N N . TYR A 1 85 ? 13.623 -0.202 -11.072 1.00 98.12 85 TYR A N 1
ATOM 665 C CA . TYR A 1 85 ? 13.957 0.672 -12.190 1.00 98.12 85 TYR A CA 1
ATOM 666 C C . TYR A 1 85 ? 12.733 0.836 -13.077 1.00 98.12 85 TYR A C 1
ATOM 668 O O . TYR A 1 85 ? 12.115 -0.156 -13.457 1.00 98.12 85 TYR A O 1
ATOM 676 N N . ASP A 1 86 ? 12.384 2.072 -13.413 1.00 98.25 86 ASP A N 1
ATOM 677 C CA . ASP A 1 86 ? 11.449 2.350 -14.498 1.00 98.25 86 ASP A CA 1
ATOM 678 C C . ASP A 1 86 ? 12.228 2.389 -15.813 1.00 98.25 86 ASP A C 1
ATOM 680 O O . ASP A 1 86 ? 12.998 3.315 -16.071 1.00 98.25 86 ASP A O 1
ATOM 684 N N . VAL A 1 87 ? 12.014 1.371 -16.644 1.00 97.25 87 VAL A N 1
ATOM 685 C CA . VAL A 1 87 ? 12.698 1.203 -17.931 1.00 97.25 87 VAL A CA 1
ATOM 686 C C . VAL A 1 87 ? 12.338 2.334 -18.898 1.00 97.25 87 VAL A C 1
ATOM 688 O O . VAL A 1 87 ? 13.154 2.702 -19.736 1.00 97.25 87 VAL A O 1
ATOM 691 N N . THR A 1 88 ? 11.143 2.921 -18.770 1.00 94.00 88 THR A N 1
ATOM 692 C CA . THR A 1 88 ? 10.659 3.953 -19.700 1.00 94.00 88 THR A CA 1
ATOM 693 C C . THR A 1 88 ? 11.353 5.296 -19.504 1.00 94.00 88 THR A C 1
ATOM 695 O O . THR A 1 88 ? 11.606 5.998 -20.479 1.00 94.00 88 THR A O 1
ATOM 698 N N . CYS A 1 89 ? 11.682 5.662 -18.260 1.00 94.25 89 CYS A N 1
ATOM 699 C CA . CYS A 1 89 ? 12.288 6.961 -17.949 1.00 94.25 89 CYS A CA 1
ATOM 700 C C . CYS A 1 89 ? 13.681 6.882 -17.310 1.00 94.25 89 CYS A C 1
ATOM 702 O O . CYS A 1 89 ? 14.243 7.918 -16.960 1.00 94.25 89 CYS A O 1
ATOM 704 N N . GLY A 1 90 ? 14.232 5.679 -17.126 1.00 96.31 90 GLY A N 1
ATOM 705 C CA . GLY A 1 90 ? 15.558 5.464 -16.541 1.00 96.31 90 GLY A CA 1
ATOM 706 C C . GLY A 1 90 ? 15.665 5.841 -15.060 1.00 96.31 90 GLY A C 1
ATOM 707 O O . GLY A 1 90 ? 16.769 5.964 -14.535 1.00 96.31 90 GLY A O 1
ATOM 708 N N . ARG A 1 91 ? 14.538 6.056 -14.368 1.00 97.44 91 ARG A N 1
ATOM 709 C CA . ARG A 1 91 ? 14.529 6.444 -12.951 1.00 97.44 91 ARG A CA 1
ATOM 710 C C . ARG A 1 91 ? 14.574 5.233 -12.035 1.00 97.44 91 ARG A C 1
ATOM 712 O O . ARG A 1 91 ? 14.022 4.177 -12.337 1.00 97.44 91 ARG A O 1
ATOM 719 N N . VAL A 1 92 ? 15.161 5.441 -10.862 1.00 97.88 92 VAL A N 1
ATOM 720 C CA . VAL A 1 92 ? 15.233 4.446 -9.792 1.00 97.88 92 VAL A CA 1
ATOM 721 C C . VAL A 1 92 ? 14.302 4.845 -8.655 1.00 97.88 92 VAL A C 1
ATOM 723 O O . VAL A 1 92 ? 14.253 6.001 -8.235 1.00 97.88 92 VAL A O 1
ATOM 726 N N . GLY A 1 93 ? 13.559 3.872 -8.147 1.00 97.81 93 GLY A N 1
ATOM 727 C CA . GLY A 1 93 ? 12.735 3.982 -6.955 1.00 97.81 93 GLY A CA 1
ATOM 728 C C . GLY A 1 93 ? 13.033 2.883 -5.955 1.00 97.81 93 GLY A C 1
ATOM 729 O O . GLY A 1 93 ? 13.915 2.050 -6.143 1.00 97.81 93 GLY A O 1
ATOM 730 N N . LEU A 1 94 ? 12.235 2.858 -4.894 1.00 97.50 94 LEU A N 1
ATOM 731 C CA . LEU A 1 94 ? 12.260 1.825 -3.870 1.00 97.50 94 LEU A CA 1
ATOM 732 C C . LEU A 1 94 ? 10.918 1.104 -3.824 1.00 97.50 94 LEU A C 1
ATOM 734 O O . LEU A 1 94 ? 9.876 1.727 -3.589 1.00 97.50 94 LEU A O 1
ATOM 738 N N . MET A 1 95 ? 10.949 -0.211 -3.992 1.00 97.50 95 MET A N 1
ATOM 739 C CA . MET A 1 95 ? 9.792 -1.072 -3.808 1.00 97.50 95 MET A CA 1
ATOM 740 C C . MET A 1 95 ? 9.516 -1.246 -2.310 1.00 97.50 95 MET A C 1
ATOM 742 O O . MET A 1 95 ? 10.394 -1.617 -1.534 1.00 97.50 95 MET A O 1
ATOM 746 N N . ARG A 1 96 ? 8.291 -0.927 -1.889 1.00 97.06 96 ARG A N 1
ATOM 747 C CA . ARG A 1 96 ? 7.856 -0.929 -0.481 1.00 97.06 96 ARG A CA 1
ATOM 748 C C . ARG A 1 96 ? 7.006 -2.142 -0.130 1.00 97.06 96 ARG A C 1
ATOM 750 O O . ARG A 1 96 ? 7.092 -2.641 0.984 1.00 97.06 96 ARG A O 1
ATOM 757 N N . ASP A 1 97 ? 6.162 -2.566 -1.060 1.00 96.56 97 ASP A N 1
ATOM 758 C CA . ASP A 1 97 ? 5.391 -3.802 -0.960 1.00 96.56 97 ASP A CA 1
ATOM 759 C C . ASP A 1 97 ? 5.175 -4.401 -2.349 1.00 96.56 97 ASP A C 1
ATOM 761 O O . ASP A 1 97 ? 5.246 -3.683 -3.354 1.00 96.56 97 ASP A O 1
ATOM 765 N N . ILE A 1 98 ? 4.928 -5.710 -2.388 1.00 97.19 98 ILE A N 1
ATOM 766 C CA . ILE A 1 98 ? 4.614 -6.448 -3.612 1.00 97.19 98 ILE A CA 1
ATOM 767 C C . ILE A 1 98 ? 3.597 -7.562 -3.343 1.00 97.19 98 ILE A C 1
ATOM 769 O O . ILE A 1 98 ? 3.521 -8.128 -2.254 1.00 97.19 98 ILE A O 1
ATOM 773 N N . SER A 1 99 ? 2.791 -7.859 -4.354 1.00 96.69 99 SER A N 1
ATOM 774 C CA . SER A 1 99 ? 1.877 -8.998 -4.459 1.00 96.69 99 SER A CA 1
ATOM 775 C C . SER A 1 99 ? 1.872 -9.488 -5.904 1.00 96.69 99 SER A C 1
ATOM 777 O O . SER A 1 99 ? 2.377 -8.804 -6.792 1.00 96.69 99 SER A O 1
ATOM 779 N N . GLU A 1 100 ? 1.207 -10.608 -6.175 1.00 95.94 100 GLU A N 1
ATOM 780 C CA . GLU A 1 100 ? 1.047 -11.116 -7.546 1.00 95.94 100 GLU A CA 1
ATOM 781 C C . GLU A 1 100 ? 0.290 -10.160 -8.491 1.00 95.94 100 GLU A C 1
ATOM 783 O O . GLU A 1 100 ? 0.365 -10.310 -9.708 1.00 95.94 100 GLU A O 1
ATOM 788 N N . LYS A 1 101 ? -0.454 -9.183 -7.953 1.00 96.44 101 LYS A N 1
ATOM 789 C CA . LYS A 1 101 ? -1.289 -8.254 -8.738 1.00 96.44 101 LYS A CA 1
ATOM 790 C C . LYS A 1 101 ? -0.843 -6.805 -8.690 1.00 96.44 101 LYS A C 1
ATOM 792 O O . LYS A 1 101 ? -1.439 -5.964 -9.352 1.00 9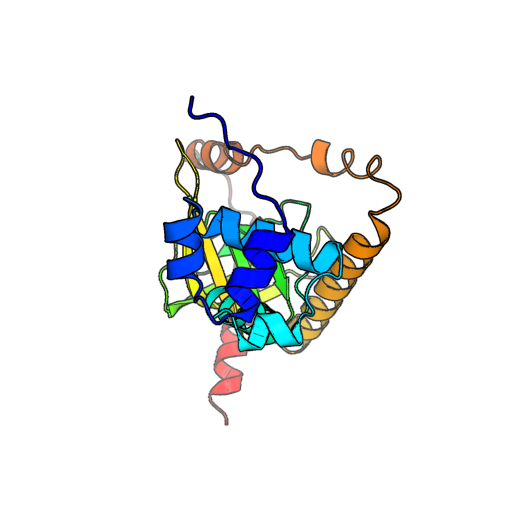6.44 101 LYS A O 1
ATOM 797 N N . GLY A 1 102 ? 0.154 -6.462 -7.892 1.00 97.19 102 GLY A N 1
ATOM 798 C CA . GLY A 1 102 ? 0.499 -5.061 -7.717 1.00 97.19 102 GLY A CA 1
ATOM 799 C C . GLY A 1 102 ? 1.655 -4.840 -6.774 1.00 97.19 102 GLY A C 1
ATOM 800 O O . GLY A 1 102 ? 2.000 -5.709 -5.975 1.00 97.19 102 GLY A O 1
ATOM 801 N N . LEU A 1 103 ? 2.206 -3.638 -6.852 1.00 97.88 103 LEU A N 1
ATOM 802 C CA . LEU A 1 103 ? 3.352 -3.203 -6.072 1.00 97.88 103 LEU A CA 1
ATOM 803 C C . LEU A 1 103 ? 3.195 -1.747 -5.627 1.00 97.88 103 LEU A C 1
ATOM 805 O O . LEU A 1 103 ? 2.406 -0.983 -6.189 1.00 97.88 103 LEU A O 1
ATOM 809 N N . ARG A 1 104 ? 3.950 -1.355 -4.602 1.00 97.75 104 ARG A N 1
ATOM 810 C CA . ARG A 1 104 ? 4.056 0.035 -4.144 1.00 97.75 104 ARG A CA 1
ATOM 811 C C . ARG A 1 104 ? 5.483 0.522 -4.319 1.00 97.75 104 ARG A C 1
ATOM 813 O O . ARG A 1 104 ? 6.405 -0.085 -3.781 1.00 97.75 104 ARG A O 1
ATOM 820 N N . VAL A 1 105 ? 5.647 1.649 -5.003 1.00 98.06 105 VAL A N 1
ATOM 821 C CA . VAL A 1 105 ? 6.948 2.243 -5.325 1.00 98.06 105 VAL A CA 1
ATOM 822 C C . VAL A 1 105 ? 7.046 3.636 -4.716 1.00 98.06 105 VAL A C 1
ATOM 824 O O . VAL A 1 105 ? 6.086 4.404 -4.733 1.00 98.06 105 VAL A O 1
ATOM 827 N N . ALA A 1 106 ? 8.206 3.965 -4.158 1.00 97.94 106 ALA A N 1
ATOM 828 C CA . ALA A 1 106 ? 8.554 5.304 -3.702 1.00 97.94 106 ALA A CA 1
ATOM 829 C C . ALA A 1 106 ? 9.694 5.876 -4.554 1.00 97.94 106 ALA A C 1
ATOM 831 O O . ALA A 1 106 ? 10.590 5.137 -4.944 1.00 97.94 106 ALA A O 1
ATOM 832 N N . GLY A 1 107 ? 9.688 7.184 -4.801 1.00 97.56 107 GLY A N 1
ATOM 833 C CA . GLY A 1 107 ? 10.783 7.890 -5.479 1.00 97.56 107 GLY A CA 1
ATOM 834 C C . GLY A 1 107 ? 10.657 8.000 -7.001 1.00 97.56 107 GLY A C 1
ATOM 835 O O . GLY A 1 107 ? 11.365 8.807 -7.587 1.00 97.56 107 GLY A O 1
ATOM 836 N N . ILE A 1 108 ? 9.715 7.288 -7.630 1.00 98.00 108 ILE A N 1
ATOM 837 C CA . ILE A 1 108 ? 9.409 7.433 -9.063 1.00 98.00 108 ILE A CA 1
ATOM 838 C C . ILE A 1 108 ? 8.146 8.291 -9.212 1.00 98.00 108 ILE A C 1
ATOM 840 O O . ILE A 1 108 ? 7.083 7.885 -8.728 1.00 98.00 108 ILE A O 1
ATOM 844 N N . PRO A 1 109 ? 8.235 9.487 -9.824 1.00 97.81 109 PRO A N 1
ATOM 845 C CA . PRO A 1 109 ? 7.064 10.292 -10.151 1.00 97.81 109 PRO A CA 1
ATOM 846 C C . PRO A 1 109 ? 6.156 9.567 -11.145 1.00 97.81 109 PRO A C 1
ATOM 848 O O . PRO A 1 109 ? 6.636 9.013 -12.129 1.00 97.81 109 PRO A O 1
ATOM 851 N N . ALA A 1 110 ? 4.857 9.587 -10.873 1.00 97.50 110 ALA A N 1
ATOM 852 C CA . ALA A 1 110 ? 3.818 9.006 -11.711 1.00 97.50 110 ALA A CA 1
ATOM 853 C C . ALA A 1 110 ? 2.502 9.753 -11.475 1.00 97.50 110 ALA A C 1
ATOM 855 O O . ALA A 1 110 ? 2.332 10.380 -10.419 1.00 97.50 110 ALA A O 1
ATOM 856 N N . GLU A 1 111 ? 1.580 9.628 -12.421 1.00 97.69 111 GLU A N 1
ATOM 857 C CA . GLU A 1 111 ? 0.188 10.063 -12.327 1.00 97.69 111 GLU A CA 1
ATOM 858 C C . GLU A 1 111 ? -0.764 8.865 -12.383 1.00 97.69 111 GLU A C 1
ATOM 860 O O . GLU A 1 111 ? -0.400 7.769 -12.800 1.00 97.69 111 GLU A O 1
ATOM 865 N N . LYS A 1 112 ? -2.003 9.037 -11.909 1.00 97.88 112 LYS A N 1
ATOM 866 C CA . LYS A 1 112 ? -2.993 7.954 -11.943 1.00 97.88 112 LYS A CA 1
ATOM 867 C C . LYS A 1 112 ? -3.351 7.641 -13.401 1.00 97.88 112 LYS A C 1
ATOM 869 O O . LYS A 1 112 ? -3.823 8.525 -14.102 1.00 97.88 112 LYS A O 1
ATOM 874 N N . GLY A 1 113 ? -3.223 6.378 -13.792 1.00 97.75 113 GLY A 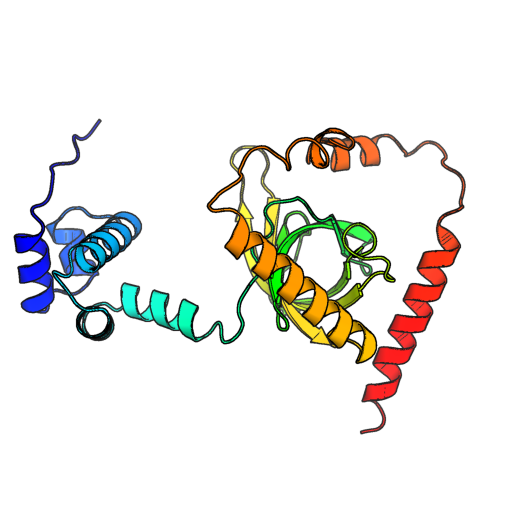N 1
ATOM 875 C CA . GLY A 1 113 ? -3.411 5.907 -15.165 1.00 97.75 113 GLY A CA 1
ATOM 876 C C . GLY A 1 113 ? -2.102 5.693 -15.925 1.00 97.75 113 GLY A C 1
ATOM 877 O O . GLY A 1 113 ? -2.128 5.007 -16.939 1.00 97.75 113 GLY A O 1
ATOM 878 N N . ASP A 1 114 ? -0.966 6.197 -15.423 1.00 98.19 114 ASP A N 1
ATOM 879 C CA . ASP A 1 114 ? 0.341 5.965 -16.047 1.00 98.19 114 ASP A CA 1
ATOM 880 C C . ASP A 1 114 ? 0.643 4.471 -16.146 1.00 98.19 114 ASP A C 1
ATOM 882 O O . ASP A 1 114 ? 0.651 3.770 -15.131 1.00 98.19 114 ASP A O 1
ATOM 886 N N . GLU A 1 115 ? 0.988 4.004 -17.339 1.00 98.38 115 GLU A N 1
ATOM 887 C CA . GLU A 1 115 ? 1.554 2.677 -17.539 1.00 98.38 115 GLU A CA 1
ATOM 888 C C . GLU A 1 115 ? 3.082 2.746 -17.510 1.00 98.38 115 GLU A C 1
ATOM 890 O O . GLU A 1 115 ? 3.693 3.616 -18.132 1.00 98.38 115 GLU A O 1
ATOM 895 N N . ARG A 1 116 ? 3.707 1.847 -16.746 1.00 97.94 116 ARG A N 1
ATOM 896 C CA . ARG A 1 116 ? 5.158 1.802 -16.543 1.00 97.94 116 ARG A CA 1
ATOM 897 C C . ARG A 1 116 ? 5.676 0.381 -16.680 1.00 97.94 116 ARG A C 1
ATOM 899 O O . ARG A 1 116 ? 5.061 -0.555 -16.167 1.00 97.94 116 ARG A O 1
ATOM 906 N N . THR A 1 117 ? 6.852 0.246 -17.282 1.00 98.31 117 THR A N 1
ATOM 907 C CA . THR A 1 117 ? 7.602 -1.013 -17.314 1.00 98.31 117 THR A CA 1
ATOM 908 C C . THR A 1 117 ? 8.667 -0.979 -16.234 1.00 98.31 117 THR A C 1
ATOM 910 O O . THR A 1 117 ? 9.611 -0.192 -16.305 1.00 98.31 117 THR A O 1
ATOM 913 N N . PHE A 1 118 ? 8.525 -1.842 -15.235 1.00 98.44 118 PHE A N 1
ATOM 914 C CA . PHE A 1 118 ? 9.473 -1.952 -14.140 1.00 98.44 118 PHE A CA 1
ATOM 915 C C . PHE A 1 118 ? 10.403 -3.146 -14.305 1.00 98.44 118 PHE A C 1
ATOM 917 O O . PHE A 1 118 ? 9.959 -4.251 -14.617 1.00 98.44 118 PHE A O 1
ATOM 924 N N . GLN A 1 119 ? 11.678 -2.926 -13.997 1.00 97.88 119 GLN A N 1
ATOM 925 C CA . GLN A 1 119 ? 12.677 -3.966 -13.798 1.00 97.88 119 GLN A CA 1
ATOM 926 C C . GLN A 1 119 ? 13.009 -4.074 -12.309 1.00 97.88 119 GLN A C 1
ATOM 928 O O . GLN A 1 119 ? 13.429 -3.104 -11.672 1.00 97.88 119 GLN A O 1
ATOM 933 N N . ILE A 1 120 ? 12.823 -5.266 -11.748 1.00 97.62 120 ILE A N 1
ATOM 934 C CA . ILE A 1 120 ? 13.075 -5.562 -10.339 1.00 97.62 120 ILE A CA 1
ATOM 935 C C . ILE A 1 120 ? 14.282 -6.512 -10.263 1.00 97.62 120 ILE A C 1
ATOM 937 O O . ILE A 1 120 ? 14.181 -7.662 -10.704 1.00 97.62 120 ILE A O 1
ATOM 941 N N . PRO A 1 121 ? 15.428 -6.076 -9.712 1.00 96.19 121 PRO A N 1
ATOM 942 C CA . PRO A 1 121 ? 16.614 -6.909 -9.553 1.00 96.19 121 PRO A CA 1
ATOM 943 C C . PRO A 1 121 ? 16.401 -7.922 -8.422 1.00 96.19 121 PRO A C 1
ATOM 945 O O . PRO A 1 121 ? 16.730 -7.683 -7.260 1.00 96.19 121 PRO A O 1
ATOM 948 N N . VAL A 1 122 ? 15.846 -9.083 -8.758 1.00 94.75 122 VAL A N 1
ATOM 949 C CA . VAL A 1 122 ? 15.641 -10.167 -7.785 1.00 94.75 122 VAL A CA 1
ATOM 950 C C . VAL A 1 122 ? 16.915 -10.961 -7.494 1.00 94.75 122 VAL A C 1
ATOM 952 O O . VAL A 1 122 ? 16.934 -11.693 -6.510 1.00 94.75 122 VAL A O 1
ATOM 955 N N . GLY A 1 123 ? 17.984 -10.743 -8.274 1.00 92.06 123 GLY A N 1
ATOM 956 C CA . GLY A 1 123 ? 19.321 -11.334 -8.112 1.00 92.06 123 GLY A CA 1
ATOM 957 C C . GLY A 1 123 ? 19.883 -11.262 -6.687 1.00 92.06 123 GLY A C 1
ATOM 958 O O . GLY A 1 123 ? 20.561 -12.171 -6.222 1.00 92.06 123 GLY A O 1
ATOM 959 N N . MET A 1 124 ? 19.552 -10.188 -5.962 1.00 86.94 124 MET A N 1
ATOM 960 C CA . MET A 1 124 ? 19.993 -9.980 -4.576 1.00 86.94 124 MET A CA 1
ATOM 961 C C . MET A 1 124 ? 19.265 -10.870 -3.559 1.00 86.94 124 MET A C 1
ATOM 963 O O . MET A 1 124 ? 19.710 -11.016 -2.424 1.00 86.94 124 MET A O 1
ATOM 967 N N . LEU A 1 125 ? 18.114 -11.427 -3.935 1.00 87.44 125 LEU A N 1
ATOM 968 C CA . LEU A 1 125 ? 17.296 -12.294 -3.087 1.00 87.44 125 LEU A CA 1
ATOM 969 C C . LEU A 1 125 ? 17.331 -13.749 -3.554 1.00 87.44 125 LEU A C 1
ATOM 971 O O . LEU A 1 125 ? 17.163 -14.654 -2.740 1.00 87.44 125 LEU A O 1
ATOM 975 N N . MET A 1 126 ? 17.501 -13.962 -4.858 1.00 90.94 126 MET A N 1
ATOM 976 C CA . MET A 1 126 ? 17.420 -15.249 -5.537 1.00 90.94 126 MET A CA 1
ATOM 977 C C . MET A 1 126 ? 18.382 -15.228 -6.728 1.00 90.94 126 MET A C 1
ATOM 979 O O . MET A 1 126 ? 18.493 -14.203 -7.388 1.00 90.94 126 MET A O 1
ATOM 983 N N . GLN A 1 127 ? 19.035 -16.344 -7.056 1.00 92.62 127 GLN A N 1
ATOM 984 C CA . GLN A 1 127 ? 19.869 -16.451 -8.263 1.00 92.62 127 GLN A CA 1
ATOM 985 C C . GLN A 1 127 ? 18.983 -16.536 -9.517 1.00 92.62 127 GLN A C 1
ATOM 987 O O . GLN A 1 127 ? 18.752 -17.614 -10.060 1.00 92.62 127 GLN A O 1
ATOM 992 N N . ALA A 1 128 ? 18.416 -15.404 -9.925 1.00 94.12 128 ALA A N 1
ATOM 993 C CA . ALA A 1 128 ? 17.491 -15.302 -11.042 1.00 94.12 128 ALA A CA 1
ATOM 994 C C . ALA A 1 128 ? 17.670 -13.983 -11.800 1.00 94.12 128 ALA A C 1
ATOM 996 O O . ALA A 1 128 ? 18.119 -12.977 -11.239 1.00 94.12 128 ALA A O 1
ATOM 997 N N . ASP A 1 129 ? 17.269 -14.000 -13.070 1.00 95.50 129 ASP A N 1
ATOM 998 C CA . ASP A 1 129 ? 17.235 -12.810 -13.912 1.00 95.50 129 ASP A CA 1
ATOM 999 C C . ASP A 1 129 ? 16.299 -11.735 -13.338 1.00 95.50 129 ASP A C 1
ATOM 1001 O O . ASP A 1 129 ? 15.331 -12.058 -12.640 1.00 95.50 129 ASP A O 1
ATOM 1005 N N . PRO A 1 130 ? 16.535 -10.449 -13.656 1.00 96.44 130 PRO A N 1
ATOM 1006 C CA . PRO A 1 130 ? 15.629 -9.379 -13.272 1.00 96.44 130 PRO A CA 1
ATOM 1007 C C . PRO A 1 130 ? 14.197 -9.636 -13.748 1.00 96.44 130 PRO A C 1
ATOM 1009 O O . PRO A 1 130 ? 13.954 -10.003 -14.899 1.00 96.44 130 PRO A O 1
ATOM 1012 N N . LEU A 1 131 ? 13.248 -9.384 -12.852 1.00 97.25 131 LEU A N 1
ATOM 1013 C CA . LEU A 1 131 ? 11.825 -9.519 -13.115 1.00 97.25 131 LEU A CA 1
ATOM 1014 C C . LEU A 1 131 ? 11.324 -8.281 -13.871 1.00 97.25 131 LEU A C 1
ATOM 1016 O O . LEU A 1 131 ? 11.503 -7.163 -13.387 1.00 97.25 131 LEU A O 1
ATOM 1020 N N . LEU A 1 132 ? 10.672 -8.478 -15.020 1.00 97.69 132 LEU A N 1
ATOM 1021 C CA . LEU A 1 132 ? 10.043 -7.409 -15.801 1.00 97.69 132 LEU A CA 1
ATOM 1022 C C . LEU A 1 132 ? 8.518 -7.452 -15.649 1.00 97.69 132 LEU A C 1
ATOM 1024 O O . LEU A 1 132 ? 7.898 -8.501 -15.835 1.00 97.69 132 LEU A O 1
ATOM 1028 N N . VAL A 1 133 ? 7.907 -6.313 -15.318 1.00 98.06 133 VAL A N 1
ATOM 1029 C CA . VAL A 1 133 ? 6.445 -6.173 -15.201 1.00 98.06 133 VAL A CA 1
ATOM 1030 C C . VAL A 1 133 ? 5.966 -4.866 -15.820 1.00 98.06 133 VAL A C 1
ATOM 1032 O O . VAL A 1 133 ? 6.588 -3.826 -15.619 1.00 98.06 133 VAL A O 1
ATOM 1035 N N . ILE A 1 134 ? 4.836 -4.905 -16.524 1.00 98.38 134 ILE A N 1
ATOM 1036 C CA . ILE A 1 134 ? 4.115 -3.704 -16.964 1.00 98.38 134 ILE A CA 1
ATOM 1037 C C . ILE A 1 134 ? 2.979 -3.464 -15.980 1.00 98.38 134 ILE A C 1
ATOM 1039 O O . ILE A 1 134 ? 2.200 -4.378 -15.681 1.00 98.38 134 ILE A O 1
ATOM 1043 N N . ALA A 1 135 ? 2.893 -2.255 -15.439 1.00 98.38 135 ALA A N 1
ATOM 1044 C CA . ALA A 1 135 ? 1.940 -1.936 -14.395 1.00 98.38 135 ALA A CA 1
ATOM 1045 C C . ALA A 1 135 ? 1.330 -0.538 -14.557 1.00 98.38 135 ALA A C 1
ATOM 1047 O O . ALA A 1 135 ? 2.014 0.418 -14.911 1.00 98.38 135 ALA A O 1
ATOM 1048 N N . GLU A 1 136 ? 0.041 -0.421 -14.241 1.00 98.19 136 GLU A N 1
ATOM 1049 C CA . GLU A 1 136 ? -0.738 0.818 -14.321 1.00 98.19 136 GLU A CA 1
ATOM 1050 C C . GLU A 1 136 ? -0.823 1.482 -12.939 1.00 98.19 136 GLU A C 1
ATOM 1052 O O . GLU A 1 136 ? -1.171 0.842 -11.939 1.00 98.19 136 GLU A O 1
ATOM 1057 N N . CYS A 1 137 ? -0.538 2.777 -12.856 1.00 98.31 137 CYS A N 1
ATOM 1058 C CA . CYS A 1 137 ? -0.609 3.539 -11.620 1.00 98.31 137 CYS A CA 1
ATOM 1059 C C . CYS A 1 137 ? -2.065 3.728 -11.170 1.00 98.31 137 CYS A C 1
ATOM 1061 O O . CYS A 1 137 ? -2.875 4.380 -11.827 1.00 98.31 137 CYS A O 1
ATOM 1063 N N . ARG A 1 138 ? -2.417 3.203 -9.994 1.00 97.06 138 ARG A N 1
ATOM 1064 C CA . ARG A 1 138 ? -3.774 3.295 -9.430 1.00 97.06 138 ARG A CA 1
ATOM 1065 C C . ARG A 1 138 ? -3.975 4.486 -8.510 1.00 97.06 138 ARG A C 1
ATOM 1067 O O . ARG A 1 138 ? -5.098 4.980 -8.376 1.00 97.06 138 ARG A O 1
ATOM 1074 N N . TRP A 1 139 ? -2.916 4.925 -7.844 1.00 97.00 139 TRP A N 1
ATOM 1075 C CA . TRP A 1 139 ? -2.948 6.064 -6.936 1.00 97.00 139 TRP A CA 1
ATOM 1076 C C . TRP A 1 139 ? -1.543 6.602 -6.703 1.00 97.00 139 TRP A C 1
ATOM 1078 O O . TRP A 1 139 ? -0.561 5.865 -6.767 1.00 97.00 139 TRP A O 1
ATOM 1088 N N . VAL A 1 140 ? -1.481 7.882 -6.344 1.00 98.06 140 VAL A N 1
ATOM 1089 C CA . VAL A 1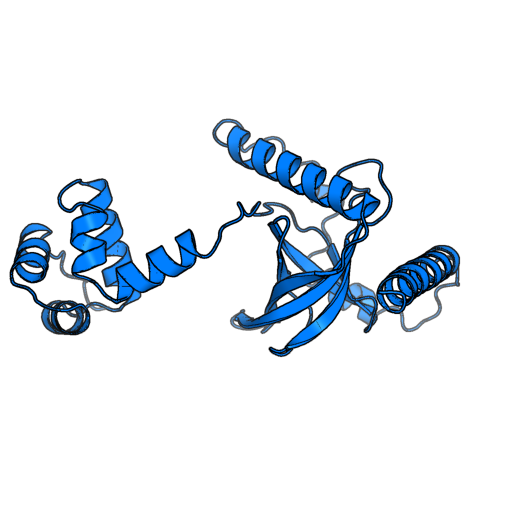 140 ? -0.248 8.602 -6.026 1.00 98.06 140 VAL A CA 1
ATOM 1090 C C . VAL A 1 140 ? -0.463 9.378 -4.733 1.00 98.06 140 VAL A C 1
ATOM 1092 O O . VAL A 1 140 ? -1.561 9.844 -4.429 1.00 98.06 140 VAL A O 1
ATOM 1095 N N . THR A 1 141 ? 0.569 9.487 -3.910 1.00 97.19 141 THR A N 1
ATOM 1096 C CA . THR A 1 141 ? 0.579 10.320 -2.709 1.00 97.19 141 THR A CA 1
ATOM 1097 C C . THR A 1 141 ? 1.961 10.917 -2.525 1.00 97.19 141 THR A C 1
ATOM 1099 O O . THR A 1 141 ? 2.960 10.210 -2.612 1.00 97.19 141 THR A O 1
ATOM 1102 N N . ILE A 1 142 ? 2.022 12.205 -2.200 1.00 97.50 142 ILE A N 1
ATOM 1103 C CA . ILE A 1 142 ? 3.276 12.879 -1.865 1.00 97.50 142 ILE A CA 1
ATOM 1104 C C . ILE A 1 142 ? 3.541 12.713 -0.363 1.00 97.50 142 ILE A C 1
ATOM 1106 O O . ILE A 1 142 ? 2.654 12.929 0.470 1.00 97.50 142 ILE A O 1
ATOM 1110 N N . LYS A 1 143 ? 4.751 12.282 -0.006 1.00 96.25 143 LYS A N 1
ATOM 1111 C CA . LYS A 1 143 ? 5.210 12.065 1.375 1.00 96.25 143 LYS A CA 1
ATOM 1112 C C . LYS A 1 143 ? 6.460 12.893 1.661 1.00 96.25 143 LYS A C 1
ATOM 1114 O O . LYS A 1 143 ? 7.114 13.342 0.735 1.00 96.25 143 LYS A O 1
ATOM 1119 N N . GLY A 1 144 ? 6.790 13.051 2.944 1.00 95.88 144 GLY A N 1
ATOM 1120 C CA . GLY A 1 144 ? 7.939 13.835 3.413 1.00 95.88 144 GLY A CA 1
ATOM 1121 C C . GLY A 1 144 ? 7.561 15.255 3.847 1.00 95.88 144 GLY A C 1
ATOM 1122 O O . GLY A 1 144 ? 6.595 15.825 3.343 1.00 95.88 144 GLY A O 1
ATOM 1123 N N . LYS A 1 145 ? 8.285 15.791 4.842 1.00 94.50 145 LYS A N 1
ATOM 1124 C CA . LYS A 1 145 ? 8.099 17.163 5.351 1.00 94.50 145 LYS A CA 1
ATOM 1125 C C . LYS A 1 145 ? 8.968 18.150 4.572 1.00 94.50 145 LYS A C 1
ATOM 1127 O O . LYS A 1 145 ? 8.433 19.024 3.904 1.00 94.50 145 LYS A O 1
ATOM 1132 N N . GLU A 1 146 ? 10.284 17.957 4.640 1.00 96.44 146 GLU A N 1
ATOM 1133 C CA . GLU A 1 146 ? 11.281 18.792 3.960 1.00 96.44 146 GLU A CA 1
ATOM 1134 C C . GLU A 1 146 ? 11.485 18.333 2.515 1.00 96.44 146 GLU A C 1
ATOM 1136 O O . GLU A 1 146 ? 11.262 19.089 1.575 1.00 96.44 146 GLU A O 1
ATOM 1141 N N . ARG A 1 147 ? 11.826 17.053 2.328 1.00 95.00 147 ARG A N 1
ATOM 1142 C CA . ARG A 1 147 ? 11.981 16.441 1.004 1.00 95.00 147 ARG A CA 1
ATOM 1143 C C . ARG A 1 147 ? 10.707 15.703 0.627 1.00 95.00 147 ARG A C 1
ATOM 1145 O O . ARG A 1 147 ? 10.437 14.615 1.139 1.00 95.00 147 ARG A O 1
ATOM 1152 N N . LYS A 1 148 ? 9.905 16.325 -0.235 1.00 97.06 148 LYS A N 1
ATOM 1153 C CA . LYS A 1 148 ? 8.695 15.715 -0.790 1.00 97.06 148 LYS A CA 1
ATOM 1154 C C . LYS A 1 148 ? 9.074 14.662 -1.834 1.00 97.06 148 LYS A C 1
ATOM 1156 O O . LYS A 1 148 ? 9.871 14.941 -2.719 1.00 97.06 148 LYS A O 1
ATOM 1161 N N . TYR A 1 149 ? 8.486 13.474 -1.752 1.00 96.69 149 TYR A N 1
ATOM 1162 C CA . TYR A 1 149 ? 8.682 12.399 -2.727 1.00 96.69 149 TYR A CA 1
ATOM 1163 C C . TYR A 1 149 ? 7.367 11.694 -3.060 1.00 96.69 149 TYR A C 1
ATOM 1165 O O . TYR A 1 149 ? 6.448 11.628 -2.237 1.00 96.69 149 TYR A O 1
ATOM 1173 N N . HIS A 1 150 ? 7.280 11.156 -4.278 1.00 97.69 150 HIS A N 1
ATOM 1174 C CA . HIS A 1 150 ? 6.123 10.393 -4.736 1.00 97.69 150 HIS A CA 1
ATOM 1175 C C . HIS A 1 150 ? 6.132 8.990 -4.129 1.00 97.69 150 HIS A C 1
ATOM 1177 O O . HIS A 1 150 ? 7.162 8.316 -4.087 1.00 97.69 150 HIS A O 1
ATOM 1183 N N . VAL A 1 151 ? 4.965 8.545 -3.677 1.00 98.06 151 VAL A N 1
ATOM 1184 C CA . VAL A 1 151 ? 4.660 7.145 -3.390 1.00 98.06 151 VAL A CA 1
ATOM 1185 C C . VAL A 1 151 ? 3.452 6.776 -4.227 1.00 98.06 151 VAL A C 1
ATOM 1187 O O . VAL A 1 151 ? 2.399 7.398 -4.089 1.00 98.06 151 VAL A O 1
ATOM 1190 N N . ALA A 1 152 ? 3.601 5.775 -5.079 1.00 98.12 152 ALA A N 1
ATOM 1191 C CA . ALA A 1 152 ? 2.565 5.332 -5.992 1.00 98.12 152 ALA A CA 1
ATOM 1192 C C . ALA A 1 152 ? 2.301 3.835 -5.827 1.00 98.12 152 ALA A C 1
ATOM 1194 O O . ALA A 1 152 ? 3.197 3.054 -5.496 1.00 98.12 152 ALA A O 1
ATOM 1195 N N . GLY A 1 153 ? 1.046 3.442 -6.020 1.00 97.69 153 GLY A N 1
ATOM 1196 C CA . GLY A 1 153 ? 0.649 2.041 -6.087 1.00 97.69 153 GLY A CA 1
ATOM 1197 C C . GLY A 1 153 ? 0.303 1.667 -7.514 1.00 97.69 153 GLY A C 1
ATOM 1198 O O . GLY A 1 153 ? -0.528 2.329 -8.131 1.00 97.69 153 GLY A O 1
ATOM 1199 N N . PHE A 1 154 ? 0.903 0.590 -7.998 1.00 97.94 154 PHE A N 1
ATOM 1200 C CA . PHE A 1 154 ? 0.728 0.085 -9.350 1.00 97.94 154 PHE A CA 1
ATOM 1201 C C . PHE A 1 154 ? 0.013 -1.267 -9.329 1.00 97.94 154 PHE A C 1
ATOM 1203 O O . PHE A 1 154 ? 0.255 -2.094 -8.445 1.00 97.94 154 PHE A O 1
ATOM 1210 N N . GLU A 1 155 ? -0.876 -1.483 -10.292 1.00 97.25 155 GLU A N 1
ATOM 1211 C CA . GLU A 1 155 ? -1.469 -2.787 -10.591 1.00 97.25 155 GLU A CA 1
ATOM 1212 C C . GLU A 1 155 ? -0.725 -3.419 -11.764 1.00 97.25 155 GLU A C 1
ATOM 1214 O O . GLU A 1 155 ? -0.593 -2.795 -12.811 1.00 97.25 155 GLU A O 1
ATOM 1219 N N . ILE A 1 156 ? -0.254 -4.652 -11.595 1.00 97.88 156 ILE A N 1
ATOM 1220 C CA . ILE A 1 156 ? 0.454 -5.391 -12.641 1.00 97.88 156 ILE A CA 1
ATOM 1221 C C . ILE A 1 156 ? -0.561 -5.804 -13.707 1.00 97.88 156 ILE A C 1
ATOM 1223 O O . ILE A 1 156 ? -1.487 -6.568 -13.429 1.00 97.88 156 ILE A O 1
ATOM 1227 N N . LYS A 1 157 ? -0.365 -5.298 -14.924 1.00 97.81 157 LYS A N 1
ATOM 1228 C CA . LYS A 1 157 ? -1.172 -5.603 -16.106 1.00 97.81 157 LYS A CA 1
ATOM 1229 C C . LYS A 1 157 ? -0.612 -6.798 -16.851 1.00 97.81 157 LYS A C 1
ATOM 1231 O O . LYS A 1 157 ? -1.319 -7.782 -17.054 1.00 97.81 157 LYS A O 1
ATOM 1236 N N . VAL A 1 158 ? 0.676 -6.726 -17.180 1.00 97.25 158 VAL A N 1
ATOM 1237 C CA . VAL A 1 158 ? 1.360 -7.726 -17.998 1.00 97.25 158 VAL A CA 1
ATOM 1238 C C . VAL A 1 158 ? 2.607 -8.214 -17.276 1.00 97.25 158 VAL A C 1
ATOM 1240 O O . VAL A 1 158 ? 3.391 -7.442 -16.723 1.00 97.25 158 VAL A O 1
ATOM 1243 N N . VAL A 1 159 ? 2.770 -9.533 -17.266 1.00 97.19 159 VAL A N 1
ATOM 1244 C CA . VAL A 1 159 ? 3.949 -10.231 -16.757 1.00 97.19 159 VAL A CA 1
ATOM 1245 C C . VAL A 1 159 ? 4.089 -11.530 -17.540 1.00 97.19 159 VAL A C 1
ATOM 1247 O O . VAL A 1 159 ? 3.096 -12.244 -17.727 1.00 97.19 159 VAL A O 1
ATOM 1250 N N . SER A 1 160 ? 5.302 -11.840 -18.000 1.00 95.56 160 SER A N 1
ATOM 1251 C CA . SER A 1 160 ? 5.551 -13.074 -18.748 1.00 95.56 160 SER A CA 1
ATOM 1252 C C . SER A 1 160 ? 5.288 -14.312 -17.877 1.00 95.56 160 SER A C 1
ATOM 1254 O O . SER A 1 160 ? 5.274 -14.246 -16.645 1.00 95.56 160 SER A O 1
ATOM 1256 N N . MET A 1 161 ? 5.067 -15.476 -18.491 1.00 94.75 161 MET A N 1
ATOM 1257 C CA . MET A 1 161 ? 4.759 -16.700 -17.737 1.00 94.75 161 MET A CA 1
ATOM 1258 C C . MET A 1 161 ? 5.918 -17.173 -16.850 1.00 94.75 161 MET A C 1
ATOM 1260 O O . MET A 1 161 ? 5.672 -17.672 -15.749 1.00 94.75 161 MET A O 1
ATOM 1264 N N . SER A 1 162 ? 7.166 -17.018 -17.300 1.00 93.75 162 SER A N 1
ATOM 1265 C CA . SER A 1 162 ? 8.356 -17.304 -16.489 1.00 93.75 162 SER A CA 1
ATOM 1266 C C . SER A 1 162 ? 8.479 -16.311 -15.334 1.00 93.75 162 SER A C 1
ATOM 1268 O O . SER A 1 162 ? 8.620 -16.717 -14.180 1.00 93.75 162 SER A O 1
ATOM 1270 N N . ASP A 1 163 ? 8.309 -15.024 -15.632 1.00 95.88 163 ASP A N 1
ATOM 1271 C CA . ASP A 1 163 ? 8.370 -13.936 -14.655 1.00 95.88 163 ASP A CA 1
ATOM 1272 C C . ASP A 1 163 ? 7.255 -14.043 -13.608 1.00 95.88 163 ASP A C 1
ATOM 1274 O O . ASP A 1 163 ? 7.466 -13.740 -12.439 1.00 95.88 163 ASP A O 1
ATOM 1278 N N . ARG A 1 164 ? 6.082 -14.570 -13.972 1.00 96.31 164 ARG A N 1
ATOM 1279 C CA . ARG A 1 164 ? 4.982 -14.814 -13.030 1.00 96.31 164 ARG A CA 1
ATOM 1280 C C . ARG A 1 164 ? 5.343 -15.854 -11.973 1.00 96.31 164 ARG A C 1
ATOM 1282 O O . ARG A 1 164 ? 4.988 -15.681 -10.809 1.00 96.31 164 ARG A O 1
ATOM 1289 N N . ARG A 1 165 ? 6.046 -16.928 -12.355 1.00 96.00 165 ARG A N 1
ATOM 1290 C CA . ARG A 1 165 ? 6.522 -17.937 -11.391 1.00 96.00 165 ARG A CA 1
ATOM 1291 C C . ARG A 1 165 ? 7.548 -17.322 -10.447 1.00 96.00 165 ARG A C 1
ATOM 1293 O O . ARG A 1 165 ? 7.467 -17.541 -9.246 1.00 96.00 165 ARG A O 1
ATOM 1300 N N . LEU A 1 166 ? 8.459 -16.516 -10.988 1.00 96.38 166 LEU A N 1
ATOM 1301 C CA . LEU A 1 166 ? 9.475 -15.816 -10.209 1.00 96.38 166 LEU A CA 1
ATOM 1302 C C . LEU A 1 166 ? 8.860 -14.796 -9.242 1.00 96.38 166 LEU A C 1
ATOM 1304 O O . LEU A 1 166 ? 9.225 -14.769 -8.070 1.00 96.38 166 LEU A O 1
ATOM 1308 N N . LEU A 1 167 ? 7.875 -14.020 -9.702 1.00 96.88 167 LEU A N 1
ATOM 1309 C CA . LEU A 1 167 ? 7.094 -13.095 -8.882 1.00 96.88 167 LEU A CA 1
ATOM 1310 C C . LEU A 1 167 ? 6.403 -13.825 -7.728 1.00 96.88 167 LEU A C 1
ATOM 1312 O O . LEU A 1 167 ? 6.475 -13.367 -6.590 1.00 96.88 167 LEU A O 1
ATOM 1316 N N . LYS A 1 168 ? 5.769 -14.969 -8.003 1.00 96.50 168 LYS A N 1
ATOM 1317 C CA . LYS A 1 168 ? 5.137 -15.786 -6.966 1.00 96.50 168 LYS A CA 1
ATOM 1318 C C . LYS A 1 168 ? 6.156 -16.274 -5.934 1.00 96.50 168 LYS A C 1
ATOM 1320 O O . LYS A 1 168 ? 5.971 -16.027 -4.747 1.00 96.50 168 LYS A O 1
ATOM 1325 N N . SER A 1 169 ? 7.264 -16.868 -6.380 1.00 95.88 169 SER A N 1
ATOM 1326 C CA . SER A 1 169 ? 8.334 -17.329 -5.487 1.00 95.88 169 SER A CA 1
ATOM 1327 C C . SER A 1 169 ? 8.916 -16.197 -4.636 1.00 95.88 169 SER A C 1
ATOM 1329 O O . SER A 1 169 ? 9.192 -16.391 -3.453 1.00 95.88 169 SER A O 1
ATOM 1331 N N . LEU A 1 170 ? 9.068 -15.000 -5.212 1.00 95.19 170 LEU A N 1
ATOM 1332 C CA . LEU A 1 170 ? 9.508 -13.809 -4.491 1.00 95.19 170 LEU A CA 1
ATOM 1333 C C . LEU A 1 170 ? 8.502 -13.403 -3.404 1.00 95.19 170 LEU A C 1
ATOM 1335 O O . LEU A 1 170 ? 8.901 -13.143 -2.270 1.00 95.19 170 LEU A O 1
ATOM 1339 N N . VAL A 1 171 ? 7.207 -13.347 -3.731 1.00 95.81 171 VAL A N 1
ATOM 1340 C CA . VAL A 1 171 ? 6.147 -13.005 -2.769 1.00 95.81 171 VAL A CA 1
ATOM 1341 C C . VAL A 1 171 ? 6.111 -14.023 -1.628 1.00 95.81 171 VAL A C 1
ATOM 1343 O O . VAL A 1 171 ? 6.127 -13.619 -0.464 1.00 95.81 171 VAL A O 1
ATOM 1346 N N . ASP A 1 172 ? 6.147 -15.319 -1.939 1.00 94.81 172 ASP A N 1
ATOM 1347 C CA . ASP A 1 172 ? 6.139 -16.400 -0.948 1.00 94.81 172 ASP A CA 1
ATOM 1348 C C . ASP A 1 172 ? 7.356 -16.317 -0.010 1.00 94.81 172 ASP A C 1
ATOM 1350 O O . ASP A 1 172 ? 7.210 -16.386 1.214 1.00 94.81 172 ASP A O 1
ATOM 1354 N N . LEU A 1 173 ? 8.553 -16.074 -0.560 1.00 93.75 173 LEU A N 1
ATOM 1355 C CA . LEU A 1 173 ? 9.785 -15.890 0.213 1.00 93.75 173 LEU A CA 1
ATOM 1356 C C . LEU A 1 173 ? 9.681 -14.707 1.190 1.00 93.75 173 LEU A C 1
ATOM 1358 O O . LEU A 1 173 ? 10.073 -14.811 2.357 1.00 93.75 173 LEU A O 1
ATOM 1362 N N . LEU A 1 174 ? 9.159 -13.569 0.725 1.00 93.19 174 LEU A N 1
ATOM 1363 C CA . LEU A 1 174 ? 9.014 -12.370 1.550 1.00 93.19 174 LEU A CA 1
ATOM 1364 C C . LEU A 1 174 ? 7.945 -12.554 2.642 1.00 93.19 174 LEU A C 1
ATOM 1366 O O . LEU A 1 174 ? 8.152 -12.122 3.778 1.00 93.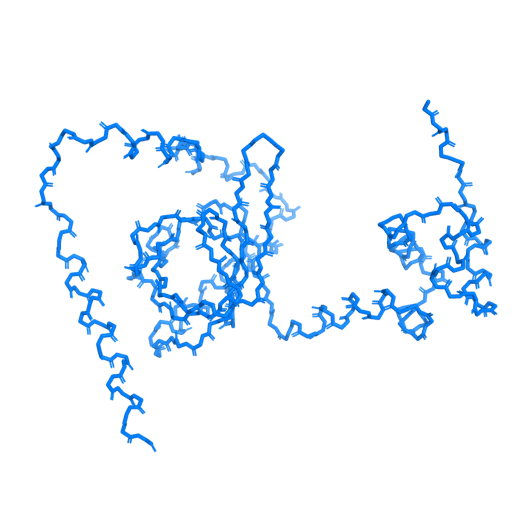19 174 LEU A O 1
ATOM 1370 N N . LEU A 1 175 ? 6.835 -13.233 2.335 1.00 92.19 175 LEU A N 1
ATOM 1371 C CA . LEU A 1 175 ? 5.797 -13.567 3.316 1.00 92.19 175 LEU A CA 1
ATOM 1372 C C . LEU A 1 175 ? 6.317 -14.528 4.392 1.00 92.19 175 LEU A C 1
ATOM 1374 O O . LEU A 1 175 ? 6.082 -14.297 5.580 1.00 92.19 175 LEU A O 1
ATOM 1378 N N . ALA A 1 176 ? 7.074 -15.559 4.005 1.00 91.62 176 ALA A N 1
ATOM 1379 C CA . ALA A 1 176 ? 7.681 -16.498 4.946 1.00 91.62 176 ALA A CA 1
ATOM 1380 C C . ALA A 1 176 ? 8.634 -15.789 5.926 1.00 91.62 176 ALA A C 1
ATOM 1382 O O . ALA A 1 176 ? 8.593 -16.041 7.133 1.00 91.62 176 ALA A O 1
ATOM 1383 N N . ARG A 1 177 ? 9.434 -14.831 5.437 1.00 88.75 177 ARG A N 1
ATOM 1384 C CA . ARG A 1 177 ? 10.299 -13.988 6.282 1.00 88.75 177 ARG A CA 1
ATOM 1385 C C . ARG A 1 177 ? 9.515 -13.094 7.240 1.00 88.75 177 ARG A C 1
ATOM 1387 O O . ARG A 1 177 ? 9.903 -12.936 8.397 1.00 88.75 177 ARG A O 1
ATOM 1394 N N . ALA A 1 178 ? 8.405 -12.516 6.787 1.00 87.25 178 ALA A N 1
ATOM 1395 C CA . ALA A 1 178 ? 7.550 -11.706 7.651 1.00 87.25 178 ALA A CA 1
ATOM 1396 C C . ALA A 1 178 ? 6.924 -12.539 8.787 1.00 87.25 178 ALA A C 1
ATOM 1398 O O . ALA A 1 178 ? 6.744 -12.032 9.896 1.00 87.25 178 ALA A O 1
ATOM 1399 N N . ALA A 1 179 ? 6.632 -13.819 8.536 1.00 85.69 179 ALA A N 1
ATOM 1400 C CA . ALA A 1 179 ? 6.103 -14.734 9.544 1.00 85.69 179 ALA A CA 1
ATOM 1401 C C . ALA A 1 179 ? 7.153 -15.147 10.594 1.00 85.69 179 ALA A C 1
ATOM 1403 O O . ALA A 1 179 ? 6.821 -15.234 11.778 1.00 85.69 179 ALA A O 1
ATOM 1404 N N . SER A 1 180 ? 8.416 -15.351 10.197 1.00 85.69 180 SER A N 1
ATOM 1405 C CA . SER A 1 180 ? 9.496 -15.774 11.107 1.00 85.69 180 SER A CA 1
ATOM 1406 C C . SER A 1 180 ? 10.077 -14.640 11.966 1.00 85.69 180 SER A C 1
ATOM 1408 O O . SER A 1 180 ? 10.592 -14.882 13.059 1.00 85.69 180 SER A O 1
ATOM 1410 N N . GLY A 1 181 ? 9.932 -13.382 11.536 1.00 66.94 181 GLY A N 1
ATOM 1411 C CA . GLY A 1 181 ? 10.500 -12.196 12.193 1.00 66.94 181 GLY A CA 1
ATOM 1412 C C . GLY A 1 181 ? 9.965 -11.849 13.593 1.00 66.94 181 GLY A C 1
ATOM 1413 O O . GLY A 1 181 ? 10.406 -10.858 14.175 1.00 66.94 181 GLY A O 1
ATOM 1414 N N . LYS A 1 182 ? 9.046 -12.635 14.170 1.00 58.03 182 LYS A N 1
ATOM 1415 C CA . LYS A 1 182 ? 8.577 -12.432 15.555 1.00 58.03 182 LYS A CA 1
ATOM 1416 C C . LYS A 1 182 ? 9.582 -12.884 16.626 1.00 58.03 182 LYS A C 1
ATOM 1418 O O . LYS A 1 182 ? 9.392 -12.512 17.777 1.00 58.03 182 LYS A O 1
ATOM 1423 N N . SER A 1 183 ? 10.643 -13.619 16.266 1.00 53.91 183 SER A N 1
ATOM 1424 C CA . SER A 1 183 ? 11.608 -14.169 17.238 1.00 53.91 183 SER A CA 1
ATOM 1425 C C . SER A 1 183 ? 13.056 -13.661 17.115 1.00 53.91 183 SER A C 1
ATOM 1427 O O . SER A 1 183 ? 13.856 -13.978 17.987 1.00 53.91 183 SER A O 1
ATOM 1429 N N . GLY A 1 184 ? 13.433 -12.897 16.081 1.00 47.88 184 GLY A N 1
ATOM 1430 C CA . GLY A 1 184 ? 14.858 -12.638 15.801 1.00 47.88 184 GLY A CA 1
ATOM 1431 C C . GLY A 1 184 ? 15.131 -11.322 15.082 1.00 47.88 184 GLY A C 1
ATOM 1432 O O . GLY A 1 184 ? 15.483 -11.308 13.908 1.00 47.88 184 GLY A O 1
ATOM 1433 N N . ARG A 1 185 ? 14.964 -10.194 15.778 1.00 50.81 185 ARG A N 1
ATOM 1434 C CA . ARG A 1 185 ? 15.197 -8.851 15.215 1.00 50.81 185 ARG A CA 1
ATOM 1435 C C . ARG A 1 185 ? 16.678 -8.437 15.140 1.00 50.81 185 ARG A C 1
ATOM 1437 O O . ARG A 1 185 ? 16.943 -7.300 14.762 1.00 50.81 185 ARG A O 1
ATOM 1444 N N . GLU A 1 186 ? 17.623 -9.318 15.473 1.00 53.00 186 GLU A N 1
ATOM 1445 C CA . GLU A 1 186 ? 19.052 -8.971 15.572 1.00 53.00 186 GLU A CA 1
ATOM 1446 C C . GLU A 1 186 ? 19.892 -9.295 14.323 1.00 53.00 186 GLU A C 1
ATOM 1448 O O . GLU A 1 186 ? 20.812 -8.545 14.022 1.00 53.00 186 GLU A O 1
ATOM 1453 N N . SER A 1 187 ? 19.564 -10.311 13.519 1.00 53.28 187 SER A N 1
ATOM 1454 C CA . SER A 1 187 ? 20.527 -10.851 12.531 1.00 53.28 187 SER A CA 1
ATOM 1455 C C . SER A 1 187 ? 20.510 -10.224 11.123 1.00 53.28 187 SER A C 1
ATOM 1457 O O . SER A 1 187 ? 21.253 -10.669 10.258 1.00 53.28 187 SER A O 1
ATOM 1459 N N . LEU A 1 188 ? 19.662 -9.225 10.839 1.00 52.00 188 LEU A 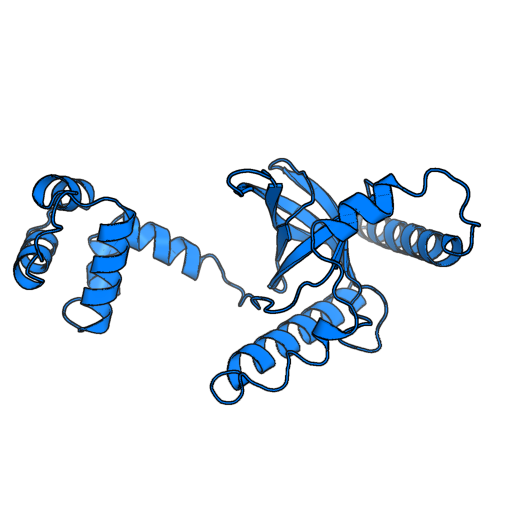N 1
ATOM 1460 C CA . LEU A 1 188 ? 19.520 -8.648 9.481 1.00 52.00 188 LEU A CA 1
ATOM 1461 C C . LEU A 1 188 ? 20.089 -7.233 9.309 1.00 52.00 188 LEU A C 1
ATOM 1463 O O . LEU A 1 188 ? 20.033 -6.695 8.203 1.00 52.00 188 LEU A O 1
ATOM 1467 N N . LYS A 1 189 ? 20.667 -6.635 10.356 1.00 52.66 189 LYS A N 1
ATOM 1468 C CA . LYS A 1 189 ? 21.409 -5.371 10.203 1.00 52.66 189 LYS A CA 1
ATOM 1469 C C . LYS A 1 189 ? 22.692 -5.555 9.384 1.00 52.66 189 LYS A C 1
ATOM 1471 O O . LYS A 1 189 ? 23.035 -4.691 8.588 1.00 52.66 189 LYS A O 1
ATOM 1476 N N . GLU A 1 190 ? 23.310 -6.727 9.470 1.00 48.00 190 GLU A N 1
ATOM 1477 C CA . GLU A 1 190 ? 24.649 -6.976 8.925 1.00 48.00 190 GLU A CA 1
ATOM 1478 C C . GLU A 1 190 ? 24.699 -7.046 7.384 1.00 48.00 190 GLU A C 1
ATOM 1480 O O . GLU A 1 190 ? 25.685 -6.645 6.774 1.00 48.00 190 GLU A O 1
ATOM 1485 N N . ILE A 1 191 ? 23.608 -7.452 6.715 1.00 52.94 191 ILE A N 1
ATOM 1486 C CA . ILE A 1 191 ? 23.553 -7.479 5.237 1.00 52.94 191 ILE A CA 1
ATOM 1487 C C . ILE A 1 191 ? 23.226 -6.088 4.664 1.00 52.94 191 ILE A C 1
ATOM 1489 O O . ILE A 1 191 ? 23.718 -5.732 3.595 1.00 52.94 191 ILE A O 1
ATOM 1493 N N . ALA A 1 192 ? 22.445 -5.274 5.383 1.00 47.75 192 ALA A N 1
ATOM 1494 C CA . ALA A 1 192 ? 22.100 -3.916 4.956 1.00 47.75 192 ALA A CA 1
ATOM 1495 C C . ALA A 1 192 ? 23.234 -2.903 5.201 1.00 47.75 192 ALA A C 1
ATOM 1497 O O . ALA A 1 192 ? 23.301 -1.896 4.500 1.00 47.75 192 ALA A O 1
ATOM 1498 N N . GLU A 1 193 ? 24.135 -3.171 6.152 1.00 47.59 193 GLU A N 1
ATOM 1499 C CA . GLU A 1 193 ? 25.221 -2.252 6.517 1.00 47.59 193 GLU A CA 1
ATOM 1500 C C . GLU A 1 193 ? 26.446 -2.319 5.584 1.00 47.59 193 GLU A C 1
ATOM 1502 O O . GLU A 1 193 ? 27.223 -1.370 5.530 1.00 47.59 193 GLU A O 1
ATOM 1507 N N . SER A 1 194 ? 26.574 -3.364 4.755 1.00 42.94 194 SER A N 1
ATOM 1508 C CA . SER A 1 194 ? 27.648 -3.456 3.747 1.00 42.94 194 SER A CA 1
ATOM 1509 C C . SER A 1 194 ? 27.411 -2.611 2.483 1.00 42.94 194 SER A C 1
ATOM 1511 O O . SER A 1 194 ? 28.332 -2.441 1.691 1.00 42.94 194 SER A O 1
ATOM 1513 N N . HIS A 1 195 ? 26.195 -2.083 2.283 1.00 47.09 195 HIS A N 1
ATOM 1514 C CA . HIS A 1 195 ? 25.796 -1.291 1.107 1.00 47.09 195 HIS A CA 1
ATOM 1515 C C . HIS A 1 195 ? 24.843 -0.142 1.493 1.00 47.09 195 HIS A C 1
ATOM 1517 O O . HIS A 1 195 ? 23.824 0.096 0.838 1.00 47.09 195 HIS A O 1
ATOM 1523 N N . VAL A 1 196 ? 25.141 0.580 2.579 1.00 36.16 196 VAL A N 1
ATOM 1524 C CA . VAL A 1 196 ? 24.385 1.790 2.945 1.00 36.16 196 VAL A CA 1
ATOM 1525 C C . VAL A 1 196 ? 24.766 2.922 1.994 1.00 36.16 196 VAL A C 1
ATOM 1527 O O . VAL A 1 196 ? 25.622 3.742 2.294 1.00 36.16 196 VAL A O 1
ATOM 1530 N N . CYS A 1 197 ? 24.098 2.996 0.847 1.00 38.00 197 CYS A N 1
ATOM 1531 C CA . CYS A 1 197 ? 23.788 4.299 0.276 1.00 38.00 197 CYS A CA 1
ATOM 1532 C C . CYS A 1 197 ? 22.560 4.824 1.014 1.00 38.00 197 CYS A C 1
ATOM 1534 O O . CYS A 1 197 ? 21.510 4.170 1.039 1.00 38.00 197 CYS A O 1
ATOM 1536 N N . SER A 1 198 ? 22.663 6.005 1.622 1.00 37.84 198 SER A N 1
ATOM 1537 C CA . SER A 1 198 ? 21.472 6.697 2.093 1.00 37.84 198 SER A CA 1
ATOM 1538 C C . SER A 1 198 ? 20.516 6.897 0.899 1.00 37.84 198 SER A C 1
ATOM 1540 O O . SER A 1 198 ? 20.964 7.051 -0.240 1.00 37.84 198 SER A O 1
ATOM 1542 N N . PRO A 1 199 ? 19.184 6.924 1.094 1.00 42.88 199 PRO A N 1
ATOM 1543 C CA . PRO A 1 199 ? 18.249 7.249 0.011 1.00 42.88 199 PRO A CA 1
ATOM 1544 C C . PRO A 1 199 ? 18.528 8.613 -0.645 1.00 42.88 199 PRO A C 1
ATOM 1546 O O . PRO A 1 199 ? 18.025 8.884 -1.731 1.00 42.88 199 PRO A O 1
ATOM 1549 N N . THR A 1 200 ? 19.310 9.469 0.019 1.00 44.25 200 THR A N 1
ATOM 1550 C CA . THR A 1 200 ? 19.830 10.734 -0.502 1.00 44.25 200 THR A CA 1
ATOM 1551 C C . THR A 1 200 ? 21.142 10.583 -1.275 1.00 44.25 200 THR A C 1
ATOM 1553 O O . THR A 1 200 ? 21.332 11.314 -2.243 1.00 44.25 200 THR A O 1
ATOM 1556 N N . ASP A 1 201 ? 21.969 9.582 -0.970 1.00 46.69 201 ASP A N 1
ATOM 1557 C CA . ASP A 1 201 ? 23.205 9.291 -1.710 1.00 46.69 201 ASP A CA 1
ATOM 1558 C C . ASP A 1 201 ? 22.894 8.705 -3.085 1.00 46.69 201 ASP A C 1
ATOM 1560 O O . ASP A 1 201 ? 23.613 8.979 -4.028 1.00 46.69 201 ASP A O 1
ATOM 1564 N N . ILE A 1 202 ? 21.775 7.995 -3.265 1.00 49.88 202 ILE A N 1
ATOM 1565 C CA . ILE A 1 202 ? 21.357 7.522 -4.601 1.00 49.88 202 ILE A CA 1
ATOM 1566 C C . ILE A 1 202 ? 20.936 8.694 -5.514 1.00 49.88 202 ILE A C 1
ATOM 1568 O O . ILE A 1 202 ? 20.972 8.564 -6.729 1.00 49.88 202 ILE A O 1
ATOM 1572 N N . GLN A 1 203 ? 20.571 9.863 -4.972 1.00 43.66 203 GLN A N 1
ATOM 1573 C CA . GLN A 1 203 ? 20.352 11.066 -5.791 1.00 43.66 203 GLN A CA 1
ATOM 1574 C C . GLN A 1 203 ? 21.613 11.935 -5.923 1.00 43.66 203 GLN A C 1
ATOM 1576 O O . GLN A 1 203 ? 21.804 12.536 -6.975 1.00 43.66 203 GLN A O 1
ATOM 1581 N N . GLU A 1 204 ? 22.493 11.987 -4.915 1.00 42.78 204 GLU A N 1
ATOM 1582 C CA . GLU A 1 204 ? 23.750 12.755 -4.988 1.00 42.78 204 GLU A CA 1
ATOM 1583 C C . GLU A 1 204 ? 24.891 12.038 -5.732 1.00 42.78 204 GLU A C 1
ATOM 1585 O O . GLU A 1 204 ? 25.675 12.708 -6.402 1.00 42.78 204 GLU A O 1
ATOM 1590 N N . LEU A 1 205 ? 24.966 10.702 -5.694 1.00 43.81 205 LEU A N 1
ATOM 1591 C CA . LEU A 1 205 ? 25.909 9.915 -6.504 1.00 43.81 205 LEU A CA 1
ATOM 1592 C C . LEU A 1 205 ? 25.595 10.031 -8.000 1.00 43.81 205 LEU A C 1
ATOM 1594 O O . LEU A 1 205 ? 26.513 10.034 -8.807 1.00 43.81 205 LEU A O 1
ATOM 1598 N N . PHE A 1 206 ? 24.327 10.224 -8.373 1.00 43.72 206 PHE A N 1
ATOM 1599 C CA . PHE A 1 206 ? 23.927 10.388 -9.776 1.00 43.72 206 PHE A CA 1
ATOM 1600 C C . PHE A 1 206 ? 23.951 11.840 -10.279 1.00 43.72 206 PHE A C 1
ATOM 1602 O O . PHE A 1 206 ? 23.892 12.055 -11.484 1.00 43.72 206 PHE A O 1
ATOM 1609 N N . LEU A 1 207 ? 24.072 12.841 -9.396 1.00 43.03 207 LEU A N 1
ATOM 1610 C CA . LEU A 1 207 ? 24.271 14.246 -9.791 1.00 43.03 207 LEU A CA 1
ATOM 1611 C C . LEU A 1 207 ? 25.756 14.653 -9.859 1.00 43.03 207 LEU A C 1
ATOM 1613 O O . LEU A 1 207 ? 26.056 15.784 -10.233 1.00 43.03 207 LEU A O 1
ATOM 1617 N N . LYS A 1 208 ? 26.690 13.756 -9.508 1.00 39.25 208 LYS A N 1
ATOM 1618 C CA . LYS A 1 208 ? 28.144 13.993 -9.598 1.00 39.25 208 LYS A CA 1
ATOM 1619 C C . LYS A 1 208 ? 28.842 13.256 -10.750 1.00 39.25 208 LYS A C 1
ATOM 1621 O O . LYS A 1 208 ? 30.032 13.476 -10.949 1.00 39.25 208 LYS A O 1
ATOM 1626 N N . GLU A 1 209 ? 28.131 12.455 -11.545 1.00 41.91 209 GLU A N 1
ATOM 1627 C CA . GLU A 1 209 ? 28.696 11.694 -12.676 1.00 41.91 209 GLU A CA 1
ATOM 1628 C C . GLU A 1 209 ? 28.415 12.310 -14.065 1.00 41.91 209 GLU A C 1
ATOM 1630 O O . GLU A 1 209 ? 28.298 11.594 -15.054 1.00 41.91 209 GLU A O 1
ATOM 1635 N N . ASP A 1 210 ? 28.394 13.643 -14.192 1.00 42.41 210 ASP A N 1
ATOM 1636 C CA . ASP A 1 210 ? 28.434 14.306 -15.516 1.00 42.41 210 ASP A CA 1
ATOM 1637 C C . ASP A 1 210 ? 29.854 14.363 -16.124 1.00 42.41 210 ASP A C 1
ATOM 1639 O O . ASP A 1 210 ? 30.088 14.981 -17.167 1.00 42.41 210 ASP A O 1
ATOM 1643 N N . HIS A 1 211 ? 30.831 13.680 -15.519 1.00 47.81 211 HIS A N 1
ATOM 1644 C CA . HIS A 1 211 ? 32.185 13.544 -16.057 1.00 47.81 211 HIS A CA 1
ATOM 1645 C C . HIS A 1 211 ? 32.573 12.071 -16.234 1.00 47.81 211 HIS A C 1
ATOM 1647 O O . HIS A 1 211 ? 33.282 11.486 -15.426 1.00 47.81 211 HIS A O 1
ATOM 1653 N N . GLY A 1 212 ? 32.118 11.504 -17.355 1.00 48.69 212 GLY A N 1
ATOM 1654 C CA . GLY A 1 212 ? 32.820 10.453 -18.097 1.00 48.69 212 GLY A CA 1
ATOM 1655 C C . GLY A 1 212 ? 32.979 9.101 -17.402 1.00 48.69 212 GLY A C 1
ATOM 1656 O O . GLY A 1 212 ? 34.093 8.727 -17.044 1.00 48.69 212 GLY A O 1
ATOM 1657 N N . VAL A 1 213 ? 31.906 8.305 -17.334 1.00 40.81 213 VAL A N 1
ATOM 1658 C CA . VAL A 1 213 ? 32.007 6.863 -17.051 1.00 40.81 213 VAL A CA 1
ATOM 1659 C C . VAL A 1 213 ? 31.693 6.047 -18.306 1.00 40.81 213 VAL A C 1
ATOM 1661 O O . VAL A 1 213 ? 30.689 6.236 -18.991 1.00 40.81 213 VAL A O 1
ATOM 1664 N N . SER A 1 214 ? 32.630 5.152 -18.611 1.00 44.12 214 SER A N 1
ATOM 1665 C CA . SER A 1 214 ? 32.700 4.293 -19.788 1.00 44.12 214 SER A CA 1
ATOM 1666 C C . SER A 1 214 ? 31.581 3.242 -19.849 1.00 44.12 214 SER A C 1
ATOM 1668 O O . SER A 1 214 ? 31.178 2.641 -18.853 1.00 44.12 214 SER A O 1
ATOM 1670 N N . LEU A 1 215 ? 31.107 3.009 -21.072 1.00 44.25 215 LEU A N 1
ATOM 1671 C CA . LEU A 1 215 ? 30.019 2.121 -21.472 1.00 44.25 215 LEU A CA 1
ATOM 1672 C C . LEU A 1 215 ? 30.363 0.632 -21.278 1.00 44.25 215 LEU A C 1
ATOM 1674 O O . LEU A 1 215 ? 30.931 0.008 -22.171 1.00 44.25 215 LEU A O 1
ATOM 1678 N N . SER A 1 216 ? 29.938 0.020 -20.169 1.00 43.59 216 SER A N 1
ATOM 1679 C CA . SER A 1 216 ? 29.903 -1.454 -20.041 1.00 43.59 216 SER A CA 1
ATOM 1680 C C . SER A 1 216 ? 28.542 -2.042 -19.629 1.00 43.59 216 SER A C 1
ATOM 1682 O O . SER A 1 216 ? 28.363 -3.254 -19.681 1.00 43.59 216 SER A O 1
ATOM 1684 N N . HIS A 1 217 ? 27.523 -1.219 -19.347 1.00 47.41 217 HIS A N 1
ATOM 1685 C CA . HIS A 1 217 ? 26.167 -1.689 -18.996 1.00 47.41 217 HIS A CA 1
ATOM 1686 C C . HIS A 1 217 ? 25.196 -1.856 -20.190 1.00 47.41 217 HIS A C 1
ATOM 1688 O O . HIS A 1 217 ? 24.024 -2.183 -20.003 1.00 47.41 217 HIS A O 1
ATOM 1694 N N . GLN A 1 218 ? 25.654 -1.693 -21.438 1.00 43.78 218 GLN A N 1
ATOM 1695 C CA . GLN A 1 218 ? 24.772 -1.756 -22.617 1.00 43.78 218 GLN A CA 1
ATOM 1696 C C . GLN A 1 218 ? 24.270 -3.166 -22.990 1.00 43.78 218 GLN A C 1
ATOM 1698 O O . GLN A 1 218 ? 23.285 -3.265 -23.723 1.00 43.78 218 GLN A O 1
ATOM 1703 N N . SER A 1 219 ? 24.884 -4.262 -22.518 1.00 49.38 219 SER A N 1
ATOM 1704 C CA . SER A 1 219 ? 24.426 -5.610 -22.920 1.00 49.38 219 SER A CA 1
ATOM 1705 C C . SER A 1 219 ? 23.111 -6.021 -22.240 1.00 49.38 219 SER A C 1
ATOM 1707 O O . SER A 1 219 ? 22.285 -6.689 -22.859 1.00 49.38 219 SER A O 1
ATOM 1709 N N . SER A 1 220 ? 22.857 -5.544 -21.016 1.00 50.94 220 SER A N 1
ATOM 1710 C CA . SER A 1 220 ? 21.611 -5.832 -20.294 1.00 50.94 220 SER A CA 1
ATOM 1711 C C . SER A 1 220 ? 20.420 -5.072 -20.893 1.00 50.94 220 SER A C 1
ATOM 1713 O O . SER A 1 220 ? 19.359 -5.653 -21.112 1.00 50.94 220 SER A O 1
ATOM 1715 N N . ALA A 1 221 ? 20.614 -3.807 -21.288 1.00 52.97 221 ALA A N 1
ATOM 1716 C CA . ALA A 1 221 ? 19.560 -2.993 -21.901 1.00 52.97 221 ALA A CA 1
ATOM 1717 C C . ALA A 1 221 ? 19.056 -3.570 -23.241 1.00 52.97 221 ALA A C 1
ATOM 1719 O O . ALA A 1 221 ? 17.854 -3.554 -23.504 1.00 52.97 221 ALA A O 1
ATOM 1720 N N . LYS A 1 222 ? 19.951 -4.145 -24.062 1.00 57.84 222 LYS A N 1
ATOM 1721 C CA . LYS A 1 222 ? 19.572 -4.795 -25.331 1.00 57.84 222 LYS A CA 1
ATOM 1722 C C . LYS A 1 222 ? 18.712 -6.047 -25.112 1.00 57.84 222 LYS A C 1
ATOM 1724 O O . LYS A 1 222 ? 17.732 -6.236 -25.827 1.00 57.84 222 LYS A O 1
ATOM 1729 N N . ASN A 1 223 ? 19.020 -6.854 -24.093 1.00 60.78 223 ASN A N 1
ATOM 1730 C CA . ASN A 1 223 ? 18.210 -8.027 -23.742 1.00 60.78 223 ASN A CA 1
ATOM 1731 C C . ASN A 1 223 ? 16.849 -7.646 -23.141 1.00 60.78 223 ASN A C 1
ATOM 1733 O O . ASN A 1 223 ? 15.856 -8.327 -23.398 1.00 60.78 223 ASN A O 1
ATOM 1737 N N . VAL A 1 224 ? 16.778 -6.548 -22.380 1.00 60.28 224 VAL A N 1
ATOM 1738 C CA . VAL A 1 224 ? 15.508 -6.029 -21.847 1.00 60.28 224 VAL A CA 1
ATOM 1739 C C . VAL A 1 224 ? 14.606 -5.539 -22.979 1.00 60.28 224 VAL A C 1
ATOM 1741 O O . VAL A 1 224 ? 13.439 -5.919 -23.017 1.00 60.28 224 VAL A O 1
ATOM 1744 N N . ALA A 1 225 ? 15.139 -4.777 -23.941 1.00 61.38 225 ALA A N 1
ATOM 1745 C CA . ALA A 1 225 ? 14.369 -4.316 -25.097 1.00 61.38 225 ALA A CA 1
ATOM 1746 C C . ALA A 1 225 ? 13.814 -5.490 -25.926 1.00 61.38 225 ALA A C 1
ATOM 1748 O O . ALA A 1 225 ? 12.622 -5.513 -26.224 1.00 61.38 225 ALA A O 1
ATOM 1749 N N . ALA A 1 226 ? 14.639 -6.507 -26.207 1.00 68.44 226 ALA A N 1
ATOM 1750 C CA . ALA A 1 226 ? 14.206 -7.700 -26.938 1.00 68.44 226 ALA A CA 1
ATOM 1751 C C . ALA A 1 226 ? 13.113 -8.495 -26.193 1.00 68.44 226 ALA A C 1
ATOM 1753 O O . ALA A 1 226 ? 12.151 -8.953 -26.811 1.00 68.44 226 ALA A O 1
ATOM 1754 N N . ARG A 1 227 ? 13.216 -8.626 -24.860 1.00 64.94 227 ARG A N 1
ATOM 1755 C CA . ARG A 1 227 ? 12.175 -9.275 -24.042 1.00 64.94 227 ARG A CA 1
ATOM 1756 C C . ARG A 1 227 ? 10.883 -8.460 -23.989 1.00 64.94 227 ARG A C 1
ATOM 1758 O O . ARG A 1 227 ? 9.817 -9.065 -24.010 1.00 64.94 227 ARG A O 1
ATOM 1765 N N . CYS A 1 228 ? 10.954 -7.129 -23.947 1.00 60.19 228 CYS A N 1
ATOM 1766 C CA . CYS A 1 228 ? 9.765 -6.274 -23.977 1.00 60.19 228 CYS A CA 1
ATOM 1767 C C . CYS A 1 228 ? 9.017 -6.383 -25.314 1.00 60.19 228 CYS A C 1
ATOM 1769 O O . CYS A 1 228 ? 7.799 -6.543 -25.298 1.00 60.19 228 CYS A O 1
ATOM 1771 N N . SER A 1 229 ? 9.728 -6.383 -26.449 1.00 68.62 229 SER A N 1
ATOM 1772 C CA . SER A 1 229 ? 9.110 -6.568 -27.772 1.00 68.62 229 SER A CA 1
ATOM 1773 C C . SER A 1 229 ? 8.425 -7.933 -27.911 1.00 68.62 229 SER A C 1
ATOM 1775 O O . SER A 1 229 ? 7.303 -8.019 -28.400 1.00 68.62 229 SER A O 1
ATOM 1777 N N . ALA A 1 230 ? 9.033 -9.000 -27.382 1.00 67.25 230 ALA A N 1
ATOM 1778 C CA . ALA A 1 230 ? 8.428 -10.334 -27.412 1.00 67.25 230 ALA A CA 1
ATOM 1779 C C . ALA A 1 230 ? 7.127 -10.443 -26.588 1.00 67.25 230 ALA A C 1
ATOM 1781 O O . ALA A 1 230 ? 6.292 -11.303 -26.866 1.00 67.25 230 ALA A O 1
ATOM 1782 N N . VAL A 1 231 ? 6.946 -9.594 -25.569 1.00 59.78 231 VAL A N 1
ATOM 1783 C CA . VAL A 1 231 ? 5.717 -9.566 -24.761 1.00 59.78 231 VAL A CA 1
ATOM 1784 C C . VAL A 1 231 ? 4.585 -8.858 -25.507 1.00 59.78 231 VAL A C 1
ATOM 1786 O O . VAL A 1 231 ? 3.459 -9.344 -25.462 1.00 59.78 231 VAL A O 1
ATOM 1789 N N . THR A 1 232 ? 4.868 -7.764 -26.221 1.00 60.50 232 THR A N 1
ATOM 1790 C CA . THR A 1 232 ? 3.840 -7.021 -26.970 1.00 60.50 232 THR A CA 1
ATOM 1791 C C . THR A 1 232 ? 3.343 -7.776 -28.202 1.00 60.50 232 THR A C 1
ATOM 1793 O O . THR A 1 232 ? 2.157 -7.723 -28.517 1.00 60.50 232 THR A O 1
ATOM 1796 N N . ASP A 1 233 ? 4.212 -8.541 -28.867 1.00 66.25 233 ASP A N 1
ATOM 1797 C CA . ASP A 1 233 ? 3.843 -9.255 -30.098 1.00 66.25 233 ASP A CA 1
ATOM 1798 C C . ASP A 1 233 ? 2.938 -10.474 -29.834 1.00 66.25 233 ASP A C 1
ATOM 1800 O O . ASP A 1 233 ? 2.118 -10.845 -30.677 1.00 66.25 233 ASP A O 1
ATOM 1804 N N . ALA A 1 234 ? 3.025 -11.071 -28.640 1.00 58.78 234 ALA A N 1
ATOM 1805 C CA . ALA A 1 234 ? 2.227 -12.237 -28.259 1.00 58.78 234 ALA A CA 1
ATOM 1806 C C . ALA A 1 234 ? 0.744 -11.919 -27.964 1.00 58.78 234 ALA A C 1
ATOM 1808 O O . ALA A 1 234 ? -0.077 -12.838 -27.944 1.00 58.78 234 ALA A O 1
ATOM 1809 N N . GLU A 1 235 ? 0.383 -10.651 -27.736 1.00 55.94 235 GLU A N 1
ATOM 1810 C CA . GLU A 1 235 ? -1.011 -10.236 -27.500 1.00 55.94 235 GLU A CA 1
ATOM 1811 C C . GLU A 1 235 ? -1.749 -9.802 -28.777 1.00 55.94 235 GLU A C 1
ATOM 1813 O O . GLU A 1 235 ? -2.974 -9.822 -28.789 1.00 55.94 235 GLU A O 1
ATOM 1818 N N . SER A 1 236 ? -1.047 -9.505 -29.878 1.00 52.12 236 SER A N 1
ATOM 1819 C CA . SER A 1 236 ? -1.666 -9.077 -31.151 1.00 52.12 236 SER A CA 1
ATOM 1820 C C . SER A 1 236 ? -2.235 -10.238 -31.994 1.00 52.12 236 SER A C 1
ATOM 1822 O O . SER A 1 236 ? -2.865 -10.029 -33.027 1.00 52.12 236 SER A O 1
ATOM 1824 N N . THR A 1 237 ? -2.020 -11.491 -31.576 1.00 58.00 237 THR A N 1
ATOM 1825 C CA . THR A 1 237 ? -2.449 -12.705 -32.306 1.00 58.00 237 THR A CA 1
ATOM 1826 C C . THR A 1 237 ? -3.672 -13.414 -31.703 1.00 58.00 237 THR A C 1
ATOM 1828 O O . THR A 1 237 ? -3.931 -14.574 -32.033 1.00 58.00 237 THR A O 1
ATOM 1831 N N . ARG A 1 238 ? -4.437 -12.751 -30.828 1.00 47.81 238 ARG A N 1
ATOM 1832 C CA . ARG A 1 238 ? -5.683 -13.270 -30.235 1.00 47.81 238 ARG A CA 1
ATOM 1833 C C . ARG A 1 238 ? -6.829 -12.288 -30.396 1.00 47.81 238 ARG A C 1
ATOM 1835 O O . ARG A 1 238 ? -7.967 -12.789 -30.524 1.00 47.81 238 ARG A O 1
#

Sequence (238 aa):
MDSKQPIPANIVLHDIRSGLGDNGIMAKHGLSQKSLETLFQKLLAAKLITHEELYRRSSLYKKKMDRIVSRSHLRAEIGVSIPIYDVTCGRVGLMRDISEKGLRVAGIPAEKGDERTFQIPVGMLMQADPLLVIAECRWVTIKGKERKYHVAGFEIKVVSMSDRRLLKSLVDLLLARAASGKSGRESLKEIAESHVCSPTDIQELFLKEDHGVSLSHQSSAKNVAARCSAVTDAESTR

InterPro domains:
  IPR009875 PilZ domain [PF07238] (71-171)